Protein 3F6A (pdb70)

B-factor: mean 26.09, std 9.8, range [3.33, 62.26]

Solvent-accessible surface area: 14666 Å² total

Nearest PDB structures (foldseek):
  3f6a-assembly1_A  TM=1.007E+00  e=1.861E-31  Clostridium perfringens ATCC 13124
  3f6a-assembly1_B  TM=9.499E-01  e=1.575E-26  Clostridium perfringens ATCC 13124
  5iw5-assembly2_A-3  TM=7.474E-01  e=5.200E-07  Escherichia coli B354
  3i7u-assembly1_B  TM=7.115E-01  e=4.309E-07  Aquifex aeolicus VF5
  3o8s-assembly1_A-2  TM=6.948E-01  e=6.382E-06  Streptococcus suis 89/1591

InterPro domains:
  IPR000086 NUDIX hydrolase domain [PF00293] (3-134)
  IPR000086 NUDIX hydrolase domain [PS51462] (2-147)
  IPR015797 NUDIX hydrolase-like domain superfamily [SSF55811] (1-133)
  IPR020084 NUDIX hydrolase, conserved site [PS00893] (33-54)

Radius of gyration: 20.34 Å; Cα contacts (8 Å, |Δi|>4): 625; chains: 2; bounding box: 34×40×59 Å

Sequence (291 aa):
LNRHFTVSVFIVCKDKVLLHLHKKAKKLPLGGHIEVNELPEEACIREAKEEAGLNVTLYNPIDINLKKSCDLSGEKLLINPIHTILGDVSPNHSHIDFVYYATTTSFETSPEIGESKILKWYSKEDLKNAHNIQENILVATEALDLLELNRHFTVSVFIVCKDKVLLHLHKKAKKLPLGGHIEVNELPEEACIREAKEEAGLNVTLYNPIDINLKKSCDLSGEKLLINPIHTILGDSHIDFVYYATTTSFETSPEIGESKILKWYSKEDLKNAHNIQENILVATEALDLLE

CATH classification: 3.90.79.10

Secondary structure (DSSP, 8-state):
--S-EEEEEEEEETTEEEEE--SSS----EEEEPPTT--HHHHHHHHHHHHH----EE-----HHHHHHHHHTT-EEEPPPSEEEEE-SSSSS-EEEEEEEEE-S-S-----TTS---EEEE-SSSSTT-SSS-HHHH--HHHHHH--/-----EEEEEEEETTEEEEE--STT----EEEEPPTT--HHHHHHHHHHHHH----EE-----HHHHHHHHTTT-EE-PPPSEEEEE--EEEEEEEEE-S-----PPTTS---EEEE-HHHHHH-SS--HHHH--HHHHHHH-

Organism: Clostridium perfringens (strain ATCC 13124 / DSM 756 / JCM 1290 / NCIMB 6125 / NCTC 8237 / Type A) (NCBI:txid195103)

Structure (mmCIF, N/CA/C/O backbone):
data_3F6A
#
_entry.id   3F6A
#
_cell.length_a   41.076
_cell.length_b   62.614
_cell.length_c   120.273
_cell.angle_alpha   90.00
_cell.angle_beta   90.00
_cell.angle_gamma   90.00
#
_symmetry.space_group_name_H-M   'P 21 21 21'
#
loop_
_entity.id
_entity.type
_entity.pdbx_description
1 polymer 'Hydrolase, NUDIX family'
2 water water
#
loop_
_atom_site.group_PDB
_atom_site.id
_atom_site.type_symbol
_atom_site.label_atom_id
_atom_site.label_alt_id
_atom_site.label_comp_id
_atom_site.label_asym_id
_atom_site.label_entity_id
_atom_site.label_seq_id
_atom_site.pdbx_PDB_ins_code
_atom_site.Cartn_x
_atom_site.Cartn_y
_atom_site.Cartn_z
_atom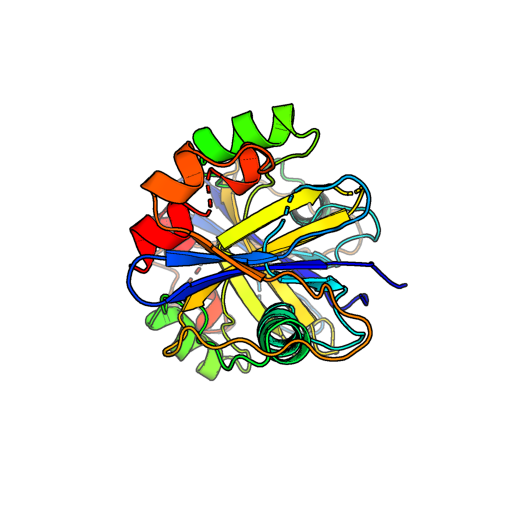_site.occupancy
_atom_site.B_iso_or_equiv
_atom_site.auth_seq_id
_atom_site.auth_comp_id
_atom_site.auth_asym_id
_atom_site.auth_atom_id
_atom_site.pdbx_PDB_model_num
ATOM 1 N N . LEU A 1 3 ? 34.334 51.284 15.329 1.00 46.00 1 LEU A N 1
ATOM 2 C CA . LEU A 1 3 ? 33.162 52.189 15.512 1.00 47.92 1 LEU A CA 1
ATOM 3 C C . LEU A 1 3 ? 32.741 52.829 14.187 1.00 47.66 1 LEU A C 1
ATOM 4 O O . LEU A 1 3 ? 31.837 53.660 14.155 1.00 46.62 1 LEU A O 1
ATOM 9 N N . ASN A 1 4 ? 33.394 52.434 13.094 1.00 48.35 2 ASN A N 1
ATOM 10 C CA . ASN A 1 4 ? 33.084 52.979 11.769 1.00 47.95 2 ASN A CA 1
ATOM 11 C C . ASN A 1 4 ? 32.919 51.901 10.693 1.00 46.17 2 ASN A C 1
ATOM 12 O O . ASN A 1 4 ? 33.370 50.772 10.858 1.00 44.89 2 ASN A O 1
ATOM 17 N N . ARG A 1 5 ? 32.283 52.274 9.585 1.00 46.29 3 ARG A N 1
ATOM 18 C CA . ARG A 1 5 ? 32.043 51.363 8.461 1.00 44.59 3 ARG A CA 1
ATOM 19 C C . ARG A 1 5 ? 33.303 50.878 7.723 1.00 43.21 3 ARG A C 1
ATOM 20 O O . ARG A 1 5 ? 33.392 50.951 6.491 1.00 43.77 3 ARG A O 1
ATOM 28 N N . HIS A 1 6 ? 34.257 50.359 8.490 1.00 37.46 4 HIS A N 1
ATOM 29 C CA . HIS A 1 6 ? 35.520 49.848 7.961 1.00 33.13 4 HIS A CA 1
ATOM 30 C C . HIS A 1 6 ? 35.608 48.340 8.164 1.00 29.75 4 HIS A C 1
ATOM 31 O O . HIS A 1 6 ? 36.694 47.795 8.345 1.00 27.18 4 HIS A O 1
ATOM 38 N N . PHE A 1 7 ? 34.463 47.674 8.132 1.00 26.90 5 PHE A N 1
ATOM 39 C CA . PHE A 1 7 ? 34.415 46.234 8.352 1.00 24.84 5 PHE A CA 1
ATOM 40 C C . PHE A 1 7 ? 33.715 45.502 7.221 1.00 24.10 5 PHE A C 1
ATOM 41 O O . PHE A 1 7 ? 32.605 45.864 6.822 1.00 23.88 5 PHE A O 1
ATOM 49 N N . THR A 1 8 ? 34.375 44.466 6.713 1.00 21.54 6 THR A N 1
ATOM 50 C CA . THR A 1 8 ? 33.843 43.661 5.627 1.00 18.96 6 THR A CA 1
ATOM 51 C C . THR A 1 8 ? 34.029 42.182 5.961 1.00 19.12 6 THR A C 1
ATOM 52 O O . THR A 1 8 ? 34.702 41.837 6.934 1.00 18.21 6 THR A O 1
ATOM 56 N N . VAL A 1 9 ? 33.435 41.312 5.149 1.00 17.83 7 VAL A N 1
ATOM 57 C CA . VAL A 1 9 ? 33.581 39.876 5.343 1.00 18.87 7 VAL A CA 1
ATOM 58 C C . VAL A 1 9 ? 33.961 39.222 4.021 1.00 19.37 7 VAL A C 1
ATOM 59 O O . VAL A 1 9 ? 33.747 39.790 2.949 1.00 19.27 7 VAL A O 1
ATOM 63 N N . SER A 1 10 ? 34.545 38.034 4.112 1.00 19.82 8 SER A N 1
ATOM 64 C CA . SER A 1 10 ? 34.943 37.255 2.946 1.00 19.98 8 SER A CA 1
ATOM 65 C C . SER A 1 10 ? 34.546 35.825 3.265 1.00 19.88 8 SER A C 1
ATOM 66 O O . SER A 1 10 ? 34.621 35.405 4.417 1.00 19.99 8 SER A O 1
ATOM 69 N N . VAL A 1 11 ? 34.120 35.083 2.251 1.00 19.18 9 VAL A N 1
ATOM 70 C CA . VAL A 1 11 ? 33.713 33.703 2.453 1.00 18.76 9 VAL A CA 1
ATOM 71 C C . VAL A 1 11 ? 34.249 32.801 1.358 1.00 17.59 9 VAL A C 1
ATOM 72 O O . VAL A 1 11 ? 34.009 33.039 0.178 1.00 16.89 9 VAL A O 1
ATOM 76 N N . PHE A 1 12 ? 34.972 31.768 1.763 1.00 17.42 10 PHE A N 1
ATOM 77 C CA . PHE A 1 12 ? 35.509 30.791 0.844 1.00 18.55 10 PHE A CA 1
ATOM 78 C C . PHE A 1 12 ? 34.557 29.616 0.953 1.00 20.21 10 PHE A C 1
ATOM 79 O O . PHE A 1 12 ? 34.478 28.960 1.989 1.00 20.24 10 PHE A O 1
ATOM 87 N N . ILE A 1 13 ? 33.823 29.365 -0.125 1.00 21.21 11 ILE A N 1
ATOM 88 C CA . ILE A 1 13 ? 32.830 28.299 -0.150 1.00 20.94 11 ILE A CA 1
ATOM 89 C C . ILE A 1 13 ? 33.333 27.055 -0.865 1.00 21.02 11 ILE A C 1
ATOM 90 O O . ILE A 1 13 ? 33.799 27.126 -2.001 1.00 20.52 11 ILE A O 1
ATOM 95 N N . VAL A 1 14 ? 33.227 25.916 -0.190 1.00 19.96 12 VAL A N 1
ATOM 96 C CA . VAL A 1 14 ? 33.677 24.650 -0.744 1.00 21.38 12 VAL A CA 1
ATOM 97 C C . VAL A 1 14 ? 32.531 23.698 -1.075 1.00 22.00 12 VAL A C 1
ATOM 98 O O . VAL A 1 14 ? 31.636 23.484 -0.263 1.00 24.77 12 VAL A O 1
ATOM 102 N N . CYS A 1 15 ? 32.559 23.142 -2.280 1.00 24.00 13 CYS A N 1
ATOM 103 C CA . CYS A 1 15 ? 31.558 22.167 -2.703 1.00 27.38 13 CYS A CA 1
ATOM 104 C C . CYS A 1 15 ? 32.384 20.937 -3.056 1.00 28.48 13 CYS A C 1
ATOM 105 O O . CYS A 1 15 ? 33.231 20.988 -3.952 1.00 26.27 13 CYS A O 1
ATOM 108 N N . LYS A 1 16 ? 32.135 19.844 -2.341 1.00 31.20 14 LYS A N 1
ATOM 109 C CA . LYS A 1 16 ? 32.877 18.596 -2.505 1.00 33.26 14 LYS A CA 1
ATOM 110 C C . LYS A 1 16 ? 34.388 18.834 -2.513 1.00 32.71 14 LYS A C 1
ATOM 111 O O . LYS A 1 16 ? 34.982 19.010 -1.451 1.00 33.83 14 LYS A O 1
ATOM 117 N N . ASP A 1 17 ? 35.018 18.856 -3.683 1.00 31.76 15 ASP A N 1
ATOM 118 C CA . ASP A 1 17 ? 36.462 19.068 -3.722 1.00 32.06 15 ASP A CA 1
ATOM 119 C C . ASP A 1 17 ? 36.937 20.350 -4.410 1.00 30.77 15 ASP A C 1
ATOM 120 O O . ASP A 1 17 ? 38.086 20.432 -4.857 1.00 28.95 15 ASP A O 1
ATOM 125 N N . LYS A 1 18 ? 36.070 21.359 -4.480 1.00 27.16 16 LYS A N 1
ATOM 126 C CA . LYS A 1 18 ? 36.450 22.622 -5.109 1.00 26.60 16 LYS A CA 1
ATOM 127 C C . LYS A 1 18 ? 35.987 23.839 -4.301 1.00 23.89 16 LYS A C 1
ATOM 128 O O . LYS A 1 18 ? 35.069 23.744 -3.488 1.00 24.21 16 LYS A O 1
ATOM 134 N N . VAL A 1 19 ? 36.633 24.978 -4.530 1.00 22.02 17 VAL A N 1
ATOM 135 C CA . VAL A 1 19 ? 36.295 26.211 -3.825 1.00 20.72 17 VAL A CA 1
ATOM 136 C C . VAL A 1 19 ? 35.896 27.278 -4.840 1.00 19.06 17 VAL A C 1
ATOM 137 O O . VAL A 1 19 ? 36.451 27.338 -5.932 1.00 21.18 17 VAL A O 1
ATOM 141 N N . LEU A 1 20 ? 34.943 28.124 -4.460 1.00 18.89 18 LEU A N 1
ATOM 142 C CA . LEU A 1 20 ? 34.413 29.168 -5.336 1.00 19.48 18 LEU A CA 1
ATOM 143 C C . LEU A 1 20 ? 35.011 30.564 -5.211 1.00 18.83 18 LEU A C 1
ATOM 144 O O . LEU A 1 20 ? 35.228 31.064 -4.113 1.00 19.59 18 LEU A O 1
ATOM 149 N N . LEU A 1 21 ? 35.257 31.194 -6.358 1.00 19.61 19 LEU A N 1
ATOM 150 C CA . LEU A 1 21 ? 35.786 32.559 -6.410 1.00 19.14 19 LEU A CA 1
ATOM 151 C C . LEU A 1 21 ? 35.043 33.273 -7.534 1.00 18.43 19 LEU A C 1
ATOM 152 O O . LEU A 1 21 ? 34.479 32.624 -8.408 1.00 19.51 19 LEU A O 1
ATOM 157 N N . HIS A 1 22 ? 35.029 34.600 -7.517 1.00 20.58 20 HIS A N 1
ATOM 158 C CA . HIS A 1 22 ? 34.381 35.329 -8.597 1.00 21.05 20 HIS A CA 1
ATOM 159 C C . HIS A 1 22 ? 35.227 36.530 -8.995 1.00 22.80 20 HIS A C 1
ATOM 160 O O . HIS A 1 22 ? 35.978 37.061 -8.180 1.00 23.23 20 HIS A O 1
ATOM 167 N N . LEU A 1 23 ? 35.135 36.930 -10.262 1.00 25.36 21 LEU A N 1
ATOM 168 C CA . LEU A 1 23 ? 35.906 38.063 -10.772 1.00 28.86 21 LEU A CA 1
ATOM 169 C C . LEU A 1 23 ? 35.296 39.367 -10.261 1.00 30.32 21 LEU A C 1
ATOM 170 O O . LEU A 1 23 ? 34.189 39.741 -10.640 1.00 29.74 21 LEU A O 1
ATOM 175 N N . HIS A 1 24 ? 36.032 40.071 -9.412 1.00 33.14 22 HIS A N 1
ATOM 176 C CA . HIS A 1 24 ? 35.528 41.309 -8.840 1.00 37.71 22 HIS A CA 1
ATOM 177 C C . HIS A 1 24 ? 34.985 42.326 -9.843 1.00 40.26 22 HIS A C 1
ATOM 178 O O . HIS A 1 24 ? 34.009 43.014 -9.555 1.00 40.42 22 HIS A O 1
ATOM 185 N N . LYS A 1 25 ? 35.609 42.413 -11.013 1.00 43.15 23 LYS A N 1
ATOM 186 C CA . LYS A 1 25 ? 35.205 43.368 -12.051 1.00 47.28 23 LYS A CA 1
ATOM 187 C C . LYS A 1 25 ? 35.630 44.773 -11.617 1.00 48.32 23 LYS A C 1
ATOM 188 O O . LYS A 1 25 ? 35.557 45.114 -10.437 1.00 48.33 23 LYS A O 1
ATOM 194 N N . LYS A 1 26 ? 36.066 45.586 -12.576 1.00 50.59 24 LYS A N 1
ATOM 195 C CA . LYS A 1 26 ? 36.564 46.929 -12.280 1.00 52.61 24 LYS A CA 1
ATOM 196 C C . LYS A 1 26 ? 37.851 46.703 -11.496 1.00 53.46 24 LYS A C 1
ATOM 197 O O . LYS A 1 26 ? 38.433 47.626 -10.926 1.00 54.52 24 LYS A O 1
ATOM 203 N N . ALA A 1 27 ? 38.272 45.442 -11.488 1.00 53.82 25 ALA A N 1
ATOM 204 C CA . ALA A 1 27 ? 39.477 44.984 -10.810 1.00 53.36 25 ALA A CA 1
ATOM 205 C C . ALA A 1 27 ? 39.649 43.528 -11.230 1.00 52.43 25 ALA A C 1
ATOM 206 O O . ALA A 1 27 ? 39.358 42.610 -10.467 1.00 54.41 25 ALA A O 1
ATOM 208 N N . LYS A 1 28 ? 40.107 43.332 -12.460 1.00 51.24 26 LYS A N 1
ATOM 209 C CA . LYS A 1 28 ? 40.309 42.002 -13.023 1.00 49.06 26 LYS A CA 1
ATOM 210 C C . LYS A 1 28 ? 41.126 41.096 -12.098 1.00 45.71 26 LYS A C 1
ATOM 211 O O . LYS A 1 28 ? 42.342 40.984 -12.246 1.00 45.41 26 LYS A O 1
ATOM 217 N N . LYS A 1 29 ? 40.452 40.452 -11.149 1.00 40.87 27 LYS A N 1
ATOM 218 C CA . LYS A 1 29 ? 41.111 39.549 -10.209 1.00 35.93 27 LYS A CA 1
ATOM 219 C C . LYS A 1 29 ? 40.078 38.640 -9.546 1.00 32.51 27 LYS A C 1
ATOM 220 O O . LYS A 1 29 ? 38.973 39.079 -9.222 1.00 30.17 27 LYS A O 1
ATOM 234 N N . LEU A 1 31 ? 38.363 36.690 -6.576 1.00 19.43 29 LEU A N 1
ATOM 235 C CA . LEU A 1 31 ? 38.250 36.873 -5.130 1.00 18.27 29 LEU A CA 1
ATOM 236 C C . LEU A 1 31 ? 37.106 36.050 -4.550 1.00 18.88 29 LEU A C 1
ATOM 237 O O . LEU A 1 31 ? 36.199 35.617 -5.274 1.00 16.41 29 LEU A O 1
ATOM 242 N N . PRO A 1 32 ? 37.143 35.803 -3.234 1.00 17.31 30 PRO A N 1
ATOM 243 C CA . PRO A 1 32 ? 36.060 35.030 -2.630 1.00 16.69 30 PRO A CA 1
ATOM 244 C C . PRO A 1 32 ? 34.867 35.961 -2.555 1.00 16.91 30 PRO A C 1
ATOM 245 O O . PRO A 1 32 ? 35.011 37.166 -2.767 1.00 16.12 30 PRO A O 1
ATOM 249 N N . LEU A 1 33 ? 33.691 35.414 -2.277 1.00 16.53 31 LEU A N 1
ATOM 250 C CA . LEU A 1 33 ? 32.506 36.244 -2.153 1.00 14.74 31 LEU A CA 1
ATOM 251 C C . LEU A 1 33 ? 32.680 37.080 -0.886 1.00 17.95 31 LEU A C 1
ATOM 252 O O . LEU A 1 33 ? 33.474 36.731 -0.011 1.00 15.08 31 LEU A O 1
ATOM 257 N N . GLY A 1 34 ? 31.937 38.177 -0.785 1.00 18.70 32 GLY A N 1
ATOM 258 C CA . GLY A 1 34 ? 32.048 39.023 0.389 1.00 20.97 32 GLY A CA 1
ATOM 259 C C . GLY A 1 34 ? 31.549 40.435 0.155 1.00 20.62 32 GLY A C 1
ATOM 260 O O . GLY A 1 34 ? 31.005 40.742 -0.907 1.00 22.03 32 GLY A O 1
ATOM 261 N N . GLY A 1 35 ? 31.738 41.301 1.145 1.00 19.64 33 GLY A N 1
ATOM 262 C CA . GLY A 1 35 ? 31.284 42.675 1.020 1.00 19.30 33 GLY A CA 1
ATOM 263 C C . GLY A 1 35 ? 31.112 43.308 2.385 1.00 18.68 33 GLY A C 1
ATOM 264 O O . GLY A 1 35 ? 31.458 42.705 3.400 1.00 17.85 33 GLY A O 1
ATOM 265 N N . HIS A 1 36 ? 30.565 44.517 2.409 1.00 19.27 34 HIS A N 1
ATOM 266 C CA . HIS A 1 36 ? 30.352 45.236 3.656 1.00 22.71 34 HIS A CA 1
ATOM 267 C C . HIS A 1 36 ? 29.339 44.556 4.563 1.00 23.74 34 HIS A C 1
ATOM 268 O O . HIS A 1 36 ? 28.503 43.763 4.116 1.00 23.48 34 HIS A O 1
ATOM 275 N N . ILE A 1 37 ? 29.443 44.866 5.850 1.00 24.21 35 ILE A N 1
ATOM 276 C CA . ILE A 1 37 ? 28.542 44.332 6.858 1.00 24.16 35 ILE A CA 1
ATOM 277 C C . ILE A 1 37 ? 27.522 45.437 7.110 1.00 25.89 35 ILE A C 1
ATOM 278 O O . ILE A 1 37 ? 27.894 46.600 7.276 1.00 25.23 35 ILE A O 1
ATOM 283 N N . GLU A 1 38 ? 26.239 45.103 7.131 1.00 26.82 36 GLU A N 1
ATOM 284 C CA . GLU A 1 38 ? 25.255 46.146 7.381 1.00 29.44 36 GLU A CA 1
ATOM 285 C C . GLU A 1 38 ? 25.333 46.539 8.848 1.00 30.31 36 GLU A C 1
ATOM 286 O O . GLU A 1 38 ? 25.676 45.718 9.703 1.00 28.23 36 GLU A O 1
ATOM 292 N N . VAL A 1 39 ? 25.041 47.800 9.142 1.00 31.45 37 VAL A N 1
ATOM 293 C CA . VAL A 1 39 ? 25.071 48.249 10.520 1.00 34.30 37 VAL A CA 1
ATOM 294 C C . VAL A 1 39 ? 23.979 47.416 11.184 1.00 35.72 37 VAL A C 1
ATOM 295 O O . VAL A 1 39 ? 22.958 47.121 10.569 1.00 38.03 37 VAL A O 1
ATOM 299 N N . ASN A 1 40 ? 24.207 47.001 12.419 1.00 35.99 38 ASN A N 1
ATOM 300 C CA . ASN A 1 40 ? 23.226 46.184 13.125 1.00 36.33 38 ASN A CA 1
ATOM 301 C C . ASN A 1 40 ? 23.094 44.796 12.485 1.00 34.29 38 ASN A C 1
ATOM 302 O O . ASN A 1 40 ? 22.068 44.130 12.631 1.00 36.03 38 ASN A O 1
ATOM 307 N N . GLU A 1 41 ? 24.130 44.373 11.766 1.00 29.89 39 GLU A N 1
ATOM 308 C CA . GLU A 1 41 ? 24.153 43.050 11.144 1.00 25.12 39 GLU A CA 1
ATOM 309 C C . GLU A 1 41 ? 25.402 42.318 11.640 1.00 22.04 39 GLU A C 1
ATOM 310 O O . GLU A 1 41 ? 26.477 42.904 11.711 1.00 21.37 39 GLU A O 1
ATOM 316 N N . LEU A 1 42 ? 25.259 41.044 11.986 1.00 19.66 40 LEU A N 1
ATOM 317 C CA . LEU A 1 42 ? 26.396 40.258 12.466 1.00 20.39 40 LEU A CA 1
ATOM 318 C C . LEU A 1 42 ? 27.283 39.884 11.289 1.00 20.66 40 LEU A C 1
ATOM 319 O O . LEU A 1 42 ? 26.785 39.609 10.195 1.00 19.36 40 LEU A O 1
ATOM 324 N N . PRO A 1 43 ? 28.610 39.860 11.498 1.00 21.12 41 PRO A N 1
ATOM 325 C CA . PRO A 1 43 ? 29.525 39.502 10.408 1.00 20.38 41 PRO A CA 1
ATOM 326 C C . PRO A 1 43 ? 29.122 38.181 9.745 1.00 20.12 41 PRO A C 1
ATOM 327 O O . PRO A 1 43 ? 29.273 38.018 8.538 1.00 20.20 41 PRO A O 1
ATOM 331 N N . GLU A 1 44 ? 28.605 37.245 10.538 1.00 20.03 42 GLU A N 1
ATOM 332 C CA . GLU A 1 44 ? 28.197 35.945 10.010 1.00 20.25 42 GLU A CA 1
ATOM 333 C C . GLU A 1 44 ? 26.951 36.033 9.135 1.00 19.63 42 GLU A C 1
ATOM 334 O O . GLU A 1 44 ? 26.829 35.305 8.150 1.00 17.62 42 GLU A O 1
ATOM 340 N N . GLU A 1 45 ? 26.025 36.916 9.496 1.00 20.12 43 GLU A N 1
ATOM 341 C CA . GLU A 1 45 ? 24.807 37.076 8.709 1.00 20.19 43 GLU A CA 1
ATOM 342 C C . GLU A 1 45 ? 25.196 37.713 7.385 1.00 19.52 43 GLU A C 1
ATOM 343 O O . GLU A 1 45 ? 24.596 37.427 6.353 1.00 16.97 43 GLU A O 1
ATOM 349 N N . ALA A 1 46 ? 26.226 38.561 7.423 1.00 19.86 44 ALA A N 1
ATOM 350 C CA . ALA A 1 46 ? 26.721 39.226 6.222 1.00 21.18 44 ALA A CA 1
ATOM 351 C C . ALA A 1 46 ? 27.289 38.192 5.254 1.00 21.96 44 ALA A C 1
ATOM 352 O O . ALA A 1 46 ? 27.144 38.329 4.035 1.00 22.83 44 ALA A O 1
ATOM 354 N N . CYS A 1 47 ? 27.936 37.157 5.790 1.00 22.86 45 CYS A N 1
ATOM 355 C CA . CYS A 1 47 ? 28.501 36.107 4.943 1.00 22.12 45 CYS A CA 1
ATOM 356 C C . CYS A 1 47 ? 27.361 35.367 4.261 1.00 21.90 45 CYS A C 1
ATOM 357 O O . CYS A 1 47 ? 27.397 35.117 3.051 1.00 20.67 45 CYS A O 1
ATOM 360 N N . ILE A 1 48 ? 26.352 35.015 5.054 1.00 20.74 46 ILE A N 1
ATOM 361 C CA . ILE A 1 48 ? 25.188 34.308 4.545 1.00 20.31 46 ILE A CA 1
ATOM 362 C C . ILE A 1 48 ? 24.494 35.096 3.438 1.00 19.62 46 ILE A C 1
ATOM 363 O O . ILE A 1 48 ? 24.198 34.540 2.385 1.00 20.87 46 ILE A O 1
ATOM 368 N N . ARG A 1 49 ? 24.233 36.383 3.655 1.00 20.03 47 ARG A N 1
ATOM 369 C CA . ARG A 1 49 ? 23.560 37.163 2.618 1.00 20.84 47 ARG A CA 1
ATOM 370 C C . ARG A 1 49 ? 24.420 37.369 1.376 1.00 20.07 47 ARG A C 1
ATOM 371 O O . ARG A 1 49 ? 23.926 37.255 0.251 1.00 18.32 47 ARG A O 1
ATOM 379 N N . GLU A 1 50 ? 25.705 37.653 1.566 1.00 19.46 48 GLU A N 1
ATOM 380 C CA . GLU A 1 50 ? 26.582 37.861 0.422 1.00 21.46 48 GLU A CA 1
ATOM 381 C C . GLU A 1 50 ? 26.671 36.598 -0.425 1.00 21.61 48 GLU A C 1
ATOM 382 O O . GLU A 1 50 ? 26.741 36.672 -1.652 1.00 21.12 48 GLU A O 1
ATOM 388 N N . ALA A 1 51 ? 26.649 35.439 0.227 1.00 20.94 49 ALA A N 1
ATOM 389 C CA . ALA A 1 51 ? 26.719 34.174 -0.494 1.00 20.64 49 ALA A CA 1
ATOM 390 C C . ALA A 1 51 ? 25.471 34.028 -1.366 1.00 20.38 49 ALA A C 1
ATOM 391 O O . ALA A 1 51 ? 25.540 33.529 -2.492 1.00 19.81 49 ALA A O 1
ATOM 393 N N . LYS A 1 52 ? 24.335 34.472 -0.834 1.00 20.43 50 LYS A N 1
ATOM 394 C CA . LYS A 1 52 ? 23.060 34.400 -1.549 1.00 20.04 50 LYS A CA 1
ATOM 395 C C . LYS A 1 52 ? 22.996 35.445 -2.663 1.00 19.43 50 LYS A C 1
ATOM 396 O O . LYS A 1 52 ? 22.553 35.159 -3.773 1.00 20.97 50 LYS A O 1
ATOM 402 N N . GLU A 1 53 ? 23.443 36.658 -2.367 1.00 19.02 51 GLU A N 1
ATOM 403 C CA . GLU A 1 53 ? 23.408 37.730 -3.352 1.00 19.82 51 GLU A CA 1
ATOM 404 C C . GLU A 1 53 ? 24.426 37.574 -4.484 1.00 19.94 51 GLU A C 1
ATOM 405 O O . GLU A 1 53 ? 24.108 37.827 -5.650 1.00 20.87 51 GLU A O 1
ATOM 411 N N . GLU A 1 54 ? 25.635 37.128 -4.158 1.00 17.98 52 GLU A N 1
ATOM 412 C CA . GLU A 1 54 ? 26.669 37.000 -5.176 1.00 19.54 52 GLU A CA 1
ATOM 413 C C . GLU A 1 54 ? 26.713 35.673 -5.928 1.00 19.29 52 GLU A C 1
ATOM 414 O O . GLU A 1 54 ? 27.310 35.596 -7.004 1.00 18.61 52 GLU A O 1
ATOM 420 N N . ALA A 1 55 ? 26.076 34.638 -5.386 1.00 18.93 53 ALA A N 1
ATOM 421 C CA . ALA A 1 55 ? 26.087 33.343 -6.054 1.00 19.43 53 ALA A CA 1
ATOM 422 C C . ALA A 1 55 ? 24.780 32.567 -5.928 1.00 18.89 53 ALA A C 1
ATOM 423 O O . ALA A 1 55 ? 24.685 31.447 -6.418 1.00 18.91 53 ALA A O 1
ATOM 425 N N . GLY A 1 56 ? 23.779 33.159 -5.279 1.00 20.52 54 GLY A N 1
ATOM 426 C CA . GLY A 1 56 ? 22.501 32.481 -5.110 1.00 19.32 54 GLY A CA 1
ATOM 427 C C . GLY A 1 56 ? 22.667 31.168 -4.369 1.00 21.56 54 GLY A C 1
ATOM 428 O O . GLY A 1 56 ? 21.964 30.184 -4.640 1.00 21.56 54 GLY A O 1
ATOM 429 N N . LEU A 1 57 ? 23.595 31.152 -3.416 1.00 20.68 55 LEU A N 1
ATOM 430 C CA . LEU A 1 57 ? 23.873 29.942 -2.649 1.00 20.18 55 LEU A CA 1
ATOM 431 C C . LEU A 1 57 ? 23.469 29.975 -1.186 1.00 21.27 55 LEU A C 1
ATOM 432 O O . LEU A 1 57 ? 23.508 31.019 -0.532 1.00 19.22 55 LEU A O 1
ATOM 437 N N . ASN A 1 58 ? 23.076 28.805 -0.693 1.00 22.05 56 ASN A N 1
ATOM 438 C CA . ASN A 1 58 ? 22.747 28.608 0.710 1.00 23.07 56 ASN A CA 1
ATOM 439 C C . ASN A 1 58 ? 24.046 27.971 1.196 1.00 23.59 56 ASN A C 1
ATOM 440 O O . ASN A 1 58 ? 24.539 27.037 0.566 1.00 23.38 56 ASN A O 1
ATOM 445 N N . VAL A 1 59 ? 24.610 28.466 2.291 1.00 23.69 57 VAL A N 1
ATOM 446 C CA . VAL A 1 59 ? 25.863 27.908 2.782 1.00 24.43 57 VAL A CA 1
ATOM 447 C C . VAL A 1 59 ? 25.831 27.463 4.238 1.00 23.64 57 VAL A C 1
ATOM 448 O O . VAL A 1 59 ? 24.875 27.722 4.971 1.00 23.57 57 VAL A O 1
ATOM 452 N N . THR A 1 60 ? 26.889 26.768 4.639 1.00 23.34 58 THR A N 1
ATOM 453 C CA . THR A 1 60 ? 27.041 26.305 6.011 1.00 22.99 58 THR A CA 1
ATOM 454 C C . THR A 1 60 ? 28.425 26.742 6.472 1.00 23.17 58 THR A C 1
ATOM 455 O O . THR A 1 60 ? 29.438 26.170 6.070 1.00 21.85 58 THR A O 1
ATOM 459 N N . LEU A 1 61 ? 28.461 27.775 7.303 1.00 23.14 59 LEU A N 1
ATOM 460 C CA . LEU A 1 61 ? 29.725 28.295 7.800 1.00 23.62 59 LEU A CA 1
ATOM 461 C C . LEU A 1 61 ? 30.407 27.316 8.747 1.00 22.94 59 LEU A C 1
ATOM 462 O O . LEU A 1 61 ? 29.759 26.680 9.576 1.00 22.39 59 LEU A O 1
ATOM 467 N N . TYR A 1 62 ? 31.722 27.190 8.613 1.00 22.66 60 TYR A N 1
ATOM 468 C CA . TYR A 1 62 ? 32.479 26.320 9.497 1.00 21.11 60 TYR A CA 1
ATOM 469 C C . TYR A 1 62 ? 32.408 27.009 10.856 1.00 21.92 60 TYR A C 1
ATOM 470 O O . TYR A 1 62 ? 32.787 28.178 10.986 1.00 21.65 60 TYR A O 1
ATOM 479 N N . ASN A 1 63 ? 31.907 26.297 11.862 1.00 20.48 61 ASN A N 1
ATOM 480 C CA . ASN A 1 63 ? 31.765 26.876 13.186 1.00 21.37 61 ASN A CA 1
ATOM 481 C C . ASN A 1 63 ? 32.009 25.912 14.342 1.00 24.22 61 ASN A C 1
ATOM 482 O O . ASN A 1 63 ? 31.069 25.330 14.899 1.00 22.22 61 ASN A O 1
ATOM 487 N N . PRO A 1 64 ? 33.283 25.730 14.720 1.00 23.97 62 PRO A N 1
ATOM 488 C CA . PRO A 1 64 ? 33.618 24.830 15.826 1.00 24.76 62 PRO A CA 1
ATOM 489 C C . PRO A 1 64 ? 33.127 25.485 17.108 1.00 24.29 62 PRO A C 1
ATOM 490 O O . PRO A 1 64 ? 33.647 26.521 17.527 1.00 23.55 62 PRO A O 1
ATOM 494 N N . ILE A 1 65 ? 32.115 24.884 17.723 1.00 24.38 63 ILE A N 1
ATOM 495 C CA . ILE A 1 65 ? 31.533 25.432 18.940 1.00 23.78 63 ILE A CA 1
ATOM 496 C C . ILE A 1 65 ? 32.360 25.141 20.186 1.00 23.32 63 ILE A C 1
ATOM 497 O O . ILE A 1 65 ? 32.849 24.031 20.375 1.00 24.34 63 ILE A O 1
ATOM 502 N N . ASP A 1 66 ? 32.516 26.168 21.016 1.00 21.20 64 ASP A N 1
ATOM 503 C CA . ASP A 1 66 ? 33.227 26.084 22.288 1.00 19.99 64 ASP A CA 1
ATOM 504 C C . ASP A 1 66 ? 32.027 25.978 23.230 1.00 18.69 64 ASP A C 1
ATOM 505 O O . ASP A 1 66 ? 31.585 26.981 23.788 1.00 17.66 64 ASP A O 1
ATOM 510 N N . ILE A 1 67 ? 31.488 24.768 23.372 1.00 18.88 65 ILE A N 1
ATOM 511 C CA . ILE A 1 67 ? 30.291 24.528 24.185 1.00 18.59 65 ILE A CA 1
ATOM 512 C C . ILE A 1 67 ? 30.289 25.188 25.561 1.00 19.32 65 ILE A C 1
ATOM 513 O O . ILE A 1 67 ? 29.286 25.778 25.970 1.00 19.71 65 ILE A O 1
ATOM 518 N N . ASN A 1 68 ? 31.406 25.097 26.275 1.00 18.59 66 ASN A N 1
ATOM 519 C CA . ASN A 1 68 ? 31.511 25.695 27.602 1.00 20.47 66 ASN A CA 1
ATOM 520 C C . ASN A 1 68 ? 31.192 27.184 27.575 1.00 19.69 66 ASN A C 1
ATOM 521 O O . ASN A 1 68 ? 30.458 27.693 28.430 1.00 18.67 66 ASN A O 1
ATOM 526 N N . LEU A 1 69 ? 31.742 27.881 26.590 1.00 19.17 67 LEU A N 1
ATOM 527 C CA . LEU A 1 69 ? 31.510 29.313 26.480 1.00 18.83 67 LEU A CA 1
ATOM 528 C C . LEU A 1 69 ? 30.128 29.615 25.895 1.00 18.64 67 LEU A C 1
ATOM 529 O O . LEU A 1 69 ? 29.497 30.605 26.263 1.00 18.73 67 LEU A O 1
ATOM 534 N N . LYS A 1 70 ? 29.653 28.767 24.988 1.00 20.63 68 LYS A N 1
ATOM 535 C CA . LYS A 1 70 ? 28.338 28.992 24.389 1.00 21.78 68 LYS A CA 1
ATOM 536 C C . LYS A 1 70 ? 27.246 28.943 25.454 1.00 21.81 68 LYS A C 1
ATOM 537 O O . LYS A 1 70 ? 26.423 29.848 25.546 1.00 22.30 68 LYS A O 1
ATOM 543 N N . LYS A 1 71 ? 27.252 27.891 26.268 1.00 24.48 69 LYS A N 1
ATOM 544 C CA . LYS A 1 71 ? 26.252 27.726 27.320 1.00 24.55 69 LYS A CA 1
ATOM 545 C C . LYS A 1 71 ? 26.354 28.794 28.411 1.00 24.57 69 LYS A C 1
ATOM 546 O O . LYS A 1 71 ? 25.340 29.346 28.840 1.00 23.07 69 LYS A O 1
ATOM 552 N N . SER A 1 72 ? 27.571 29.092 28.856 1.00 22.42 70 SER A N 1
ATOM 553 C CA . SER A 1 72 ? 27.743 30.108 29.883 1.00 23.10 70 SER A CA 1
ATOM 554 C C . SER A 1 72 ? 27.300 31.471 29.350 1.00 23.29 70 SER A C 1
ATOM 555 O O . SER A 1 72 ? 26.749 32.283 30.093 1.00 25.43 70 SER A O 1
ATOM 558 N N . CYS A 1 73 ? 27.520 31.719 28.060 1.00 23.70 71 CYS A N 1
ATOM 559 C CA . CYS A 1 73 ? 27.112 32.988 27.468 1.00 24.80 71 CYS A CA 1
ATOM 560 C C . CYS A 1 73 ? 25.592 33.123 27.494 1.00 27.25 71 CYS A C 1
ATOM 561 O O . CYS A 1 73 ? 25.063 34.148 27.916 1.00 26.26 71 CYS A O 1
ATOM 564 N N . ASP A 1 74 ? 24.893 32.085 27.048 1.00 30.60 72 ASP A N 1
ATOM 565 C CA . ASP A 1 74 ? 23.433 32.109 27.029 1.00 35.88 72 ASP A CA 1
ATOM 566 C C . ASP A 1 74 ? 22.866 32.433 28.410 1.00 36.99 72 ASP A C 1
ATOM 567 O O . ASP A 1 74 ? 21.925 33.217 28.531 1.00 36.67 72 ASP A O 1
ATOM 572 N N . LEU A 1 75 ? 23.439 31.826 29.444 1.00 37.37 73 LEU A N 1
ATOM 573 C CA . LEU A 1 75 ? 22.997 32.073 30.812 1.00 39.90 73 LEU A CA 1
ATOM 574 C C . LEU A 1 75 ? 23.158 33.552 31.137 1.00 40.59 73 LEU A C 1
ATOM 575 O O . LEU A 1 75 ? 22.247 34.191 31.661 1.00 41.54 73 LEU A O 1
ATOM 580 N N . SER A 1 76 ? 24.335 34.080 30.817 1.00 40.71 74 SER A N 1
ATOM 581 C CA . SER A 1 76 ? 24.666 35.475 31.070 1.00 39.97 74 SER A CA 1
ATOM 582 C C . SER A 1 76 ? 23.879 36.427 30.173 1.00 39.56 74 SER A C 1
ATOM 583 O O . SER A 1 76 ? 24.105 37.634 30.191 1.00 39.66 74 SER A O 1
ATOM 586 N N . GLY A 1 77 ? 22.959 35.878 29.388 1.00 39.35 75 GLY A N 1
ATOM 587 C CA . GLY A 1 77 ? 22.155 36.699 28.497 1.00 38.45 75 GLY A CA 1
ATOM 588 C C . GLY A 1 77 ? 22.880 37.157 27.241 1.00 38.17 75 GLY A C 1
ATOM 589 O O . GLY A 1 77 ? 22.418 38.073 26.552 1.00 38.16 75 GLY A O 1
ATOM 590 N N . GLU A 1 78 ? 24.013 36.527 26.936 1.00 35.88 76 GLU A N 1
ATOM 591 C CA . GLU A 1 78 ? 24.793 36.880 25.752 1.00 34.77 76 GLU A CA 1
ATOM 592 C C . GLU A 1 78 ? 24.807 35.720 24.757 1.00 33.65 76 GLU A C 1
ATOM 593 O O . GLU A 1 78 ? 24.291 34.643 25.045 1.00 32.47 76 GLU A O 1
ATOM 599 N N . LYS A 1 79 ? 25.397 35.936 23.586 1.00 31.38 77 LYS A N 1
ATOM 600 C CA . LYS A 1 79 ? 25.458 34.877 22.589 1.00 30.58 77 LYS A CA 1
ATOM 601 C C . LYS A 1 79 ? 26.818 34.773 21.919 1.00 27.18 77 LYS A C 1
ATOM 602 O O . LYS A 1 79 ? 27.343 35.751 21.387 1.00 27.00 77 LYS A O 1
ATOM 608 N N . LEU A 1 80 ? 27.383 33.573 21.964 1.00 23.63 78 LEU A N 1
ATOM 609 C CA . LEU A 1 80 ? 28.675 33.300 21.355 1.00 21.34 78 LEU A CA 1
ATOM 610 C C . LEU A 1 80 ? 28.448 33.163 19.854 1.00 21.40 78 LEU A C 1
ATOM 611 O O . LEU A 1 80 ? 27.707 32.284 19.401 1.00 18.52 78 LEU A O 1
ATOM 616 N N . LEU A 1 81 ? 29.085 34.038 19.087 1.00 20.73 79 LEU A N 1
ATOM 617 C CA . LEU A 1 81 ? 28.930 34.035 17.641 1.00 19.97 79 LEU A CA 1
ATOM 618 C C . LEU A 1 81 ? 30.010 33.213 16.956 1.00 20.42 79 LEU A C 1
ATOM 619 O O . LEU A 1 81 ? 30.983 32.806 17.586 1.00 18.19 79 LEU A O 1
ATOM 624 N N . ILE A 1 82 ? 29.829 32.962 15.663 1.00 19.06 80 ILE A N 1
ATOM 625 C CA . ILE A 1 82 ? 30.824 32.222 14.903 1.00 21.88 80 ILE A CA 1
ATOM 626 C C . ILE A 1 82 ? 32.001 33.171 14.699 1.00 20.36 80 ILE A C 1
ATOM 627 O O . ILE A 1 82 ? 31.835 34.304 14.248 1.00 19.54 80 ILE A O 1
ATOM 632 N N . ASN A 1 83 ? 33.188 32.699 15.053 1.00 20.90 81 ASN A N 1
ATOM 633 C CA . ASN A 1 83 ? 34.408 33.490 14.960 1.00 19.38 81 ASN A CA 1
ATOM 634 C C . ASN A 1 83 ? 35.040 33.353 13.569 1.00 19.22 81 ASN A C 1
ATOM 635 O O . ASN A 1 83 ? 34.966 32.296 12.951 1.00 18.97 81 ASN A O 1
ATOM 640 N N . PRO A 1 84 ? 35.660 34.429 13.052 1.00 19.51 82 PRO A N 1
ATOM 641 C CA . PRO A 1 84 ? 36.285 34.334 11.728 1.00 19.44 82 PRO A CA 1
ATOM 642 C C . PRO A 1 84 ? 37.499 33.416 11.798 1.00 18.19 82 PRO A C 1
ATOM 643 O O . PRO A 1 84 ? 38.041 33.197 12.878 1.00 18.41 82 PRO A O 1
ATOM 647 N N . ILE A 1 85 ? 37.910 32.879 10.653 1.00 17.16 83 ILE A N 1
ATOM 648 C CA . ILE A 1 85 ? 39.074 31.996 10.586 1.00 19.92 83 ILE A CA 1
ATOM 649 C C . ILE A 1 85 ? 40.323 32.873 10.606 1.00 18.31 83 ILE A C 1
ATOM 650 O O . ILE A 1 85 ? 41.326 32.548 11.239 1.00 19.04 83 ILE A O 1
ATOM 655 N N . HIS A 1 86 ? 40.245 33.988 9.892 1.00 18.02 84 HIS A N 1
ATOM 656 C CA . HIS A 1 86 ? 41.350 34.934 9.815 1.00 17.83 84 HIS A CA 1
ATOM 657 C C . HIS A 1 86 ? 40.807 36.351 9.766 1.00 17.13 84 HIS A C 1
ATOM 658 O O . HIS A 1 86 ? 39.641 36.572 9.421 1.00 14.72 84 HIS A O 1
ATOM 665 N N . THR A 1 87 ? 41.669 37.303 10.106 1.00 15.61 85 THR A N 1
ATOM 666 C CA . THR A 1 87 ? 41.324 38.714 10.079 1.00 16.47 85 THR A CA 1
ATOM 667 C C . THR A 1 87 ? 42.417 39.414 9.277 1.00 17.82 85 THR A C 1
ATOM 668 O O . THR A 1 87 ? 43.602 39.371 9.633 1.00 14.89 85 THR A O 1
ATOM 672 N N . ILE A 1 88 ? 42.012 40.064 8.191 1.00 18.91 86 ILE A N 1
ATOM 673 C CA . ILE A 1 88 ? 42.956 40.747 7.314 1.00 19.92 86 ILE A CA 1
ATOM 674 C C . ILE A 1 88 ? 42.648 42.227 7.079 1.00 18.79 86 ILE A C 1
ATOM 675 O O . ILE A 1 88 ? 41.484 42.635 7.008 1.00 16.67 86 ILE A O 1
ATOM 680 N N . LEU A 1 89 ? 43.703 43.030 6.963 1.00 16.73 87 LEU A N 1
ATOM 681 C CA . LEU A 1 89 ? 43.542 44.459 6.709 1.00 17.49 87 LEU A CA 1
ATOM 682 C C . LEU A 1 89 ? 43.702 44.711 5.209 1.00 19.77 87 LEU A C 1
ATOM 683 O O . LEU A 1 89 ? 44.769 44.449 4.631 1.00 18.71 87 LEU A O 1
ATOM 688 N N . GLY A 1 90 ? 42.628 45.205 4.593 1.00 18.91 88 GLY A N 1
ATOM 689 C CA . GLY A 1 90 ? 42.616 45.480 3.170 1.00 21.15 88 GLY A CA 1
ATOM 690 C C . GLY A 1 90 ? 42.728 46.964 2.877 1.00 23.30 88 GLY A C 1
ATOM 691 O O . GLY A 1 90 ? 42.341 47.811 3.689 1.00 18.43 88 GLY A O 1
ATOM 692 N N . ASP A 1 91 ? 43.236 47.277 1.690 1.00 24.91 89 ASP A N 1
ATOM 693 C CA . ASP A 1 91 ? 43.460 48.658 1.291 1.00 30.07 89 ASP A CA 1
ATOM 694 C C . ASP A 1 91 ? 42.719 49.000 0.008 1.00 30.44 89 ASP A C 1
ATOM 695 O O . ASP A 1 91 ? 42.538 50.168 -0.330 1.00 28.52 89 ASP A O 1
ATOM 700 N N . VAL A 1 92 ? 42.291 47.975 -0.711 1.00 30.97 90 VAL A N 1
ATOM 701 C CA . VAL A 1 92 ? 41.592 48.200 -1.960 1.00 32.21 90 VAL A CA 1
ATOM 702 C C . VAL A 1 92 ? 40.383 47.285 -2.121 1.00 31.93 90 VAL A C 1
ATOM 703 O O . VAL A 1 92 ? 40.345 46.184 -1.573 1.00 31.37 90 VAL A O 1
ATOM 707 N N . SER A 1 93 ? 39.389 47.766 -2.861 1.00 33.07 91 SER A N 1
ATOM 708 C CA . SER A 1 93 ? 38.175 47.011 -3.130 1.00 33.38 91 SER A CA 1
ATOM 709 C C . SER A 1 93 ? 37.482 46.476 -1.872 1.00 32.20 91 SER A C 1
ATOM 710 O O . SER A 1 93 ? 37.537 45.278 -1.587 1.00 32.16 91 SER A O 1
ATOM 713 N N . PRO A 1 94 ? 36.805 47.353 -1.110 1.00 30.39 92 PRO A N 1
ATOM 714 C CA . PRO A 1 94 ? 36.616 48.792 -1.320 1.00 29.92 92 PRO A CA 1
ATOM 715 C C . PRO A 1 94 ? 37.928 49.566 -1.222 1.00 29.46 92 PRO A C 1
ATOM 716 O O . PRO A 1 94 ? 38.871 49.122 -0.564 1.00 28.51 92 PRO A O 1
ATOM 720 N N . ASN A 1 95 ? 37.974 50.732 -1.860 1.00 29.34 93 ASN A N 1
ATOM 721 C CA . ASN A 1 95 ? 39.181 51.549 -1.872 1.00 28.54 93 ASN A CA 1
ATOM 722 C C . ASN A 1 95 ? 39.367 52.481 -0.685 1.00 27.06 93 ASN A C 1
ATOM 723 O O . ASN A 1 95 ? 39.560 53.685 -0.841 1.00 26.16 93 ASN A O 1
ATOM 728 N N . HIS A 1 96 ? 39.297 51.898 0.504 1.00 24.38 94 HIS A N 1
ATOM 729 C CA . HIS A 1 96 ? 39.506 52.604 1.757 1.00 23.61 94 HIS A CA 1
ATOM 730 C C . HIS A 1 96 ? 39.951 51.504 2.715 1.00 22.61 94 HIS A C 1
ATOM 731 O O . HIS A 1 96 ? 39.548 50.348 2.566 1.00 20.40 94 HIS A O 1
ATOM 738 N N . SER A 1 97 ? 40.806 51.845 3.671 1.00 22.05 95 SER A N 1
ATOM 739 C CA . SER A 1 97 ? 41.298 50.844 4.608 1.00 22.72 95 SER A CA 1
ATOM 740 C C . SER A 1 97 ? 40.126 50.139 5.263 1.00 21.05 95 SER A C 1
ATOM 741 O O . SER A 1 97 ? 39.139 50.770 5.634 1.00 22.13 95 SER A O 1
ATOM 744 N N . HIS A 1 98 ? 40.223 48.822 5.384 1.00 19.19 96 HIS A N 1
ATOM 745 C CA . HIS A 1 98 ? 39.148 48.060 5.992 1.00 19.88 96 HIS A CA 1
ATOM 746 C C . HIS A 1 98 ? 39.613 46.725 6.538 1.00 20.80 96 HIS A C 1
ATOM 747 O O . HIS A 1 98 ? 40.582 46.134 6.052 1.00 20.86 96 HIS A O 1
ATOM 754 N N . ILE A 1 99 ? 38.906 46.263 7.558 1.00 20.92 97 ILE A N 1
ATOM 755 C CA . ILE A 1 99 ? 39.185 44.983 8.175 1.00 22.45 97 ILE A CA 1
ATOM 756 C C . ILE A 1 99 ? 38.299 43.975 7.464 1.00 21.96 97 ILE A C 1
ATOM 757 O O . ILE A 1 99 ? 37.120 44.235 7.220 1.00 22.63 97 ILE A O 1
ATOM 762 N N . ASP A 1 100 ? 38.865 42.829 7.116 1.00 22.14 98 ASP A N 1
ATOM 763 C CA . ASP A 1 100 ? 38.093 41.800 6.448 1.00 21.26 98 ASP A CA 1
ATOM 764 C C . ASP A 1 100 ? 38.097 40.519 7.265 1.00 20.18 98 ASP A C 1
ATOM 765 O O . ASP A 1 100 ? 39.151 39.905 7.472 1.00 18.41 98 ASP A O 1
ATOM 770 N N . PHE A 1 101 ? 36.914 40.135 7.743 1.00 17.48 99 PHE A N 1
ATOM 771 C CA . PHE A 1 101 ? 36.751 38.916 8.526 1.00 18.55 99 PHE A CA 1
ATOM 772 C C . PHE A 1 101 ? 36.525 37.766 7.564 1.00 16.58 99 PHE A C 1
ATOM 773 O O . PHE A 1 101 ? 35.519 37.729 6.861 1.00 15.36 99 PHE A O 1
ATOM 781 N N . VAL A 1 102 ? 37.466 36.826 7.546 1.00 17.76 100 VAL A N 1
ATOM 782 C CA . VAL A 1 102 ? 37.403 35.684 6.642 1.00 16.81 100 VAL A CA 1
ATOM 783 C C . VAL A 1 102 ? 36.784 34.430 7.235 1.00 17.49 100 VAL A C 1
ATOM 784 O O . VAL A 1 102 ? 37.194 33.969 8.294 1.00 15.60 100 VAL A O 1
ATOM 788 N N . TYR A 1 103 ? 35.811 33.872 6.519 1.00 17.51 101 TYR A N 1
ATOM 789 C CA . TYR A 1 103 ? 35.114 32.666 6.945 1.00 18.78 101 TYR A CA 1
ATOM 790 C C . TYR A 1 103 ? 35.203 31.596 5.869 1.00 18.08 101 TYR A C 1
ATOM 791 O O . TYR A 1 103 ? 35.329 31.905 4.682 1.00 18.76 101 TYR A O 1
ATOM 800 N N . TYR A 1 104 ? 35.140 30.335 6.287 1.00 18.04 102 TYR A N 1
ATOM 801 C CA . TYR A 1 104 ? 35.160 29.218 5.352 1.00 17.71 102 TYR A CA 1
ATOM 802 C C . TYR A 1 104 ? 33.798 28.553 5.510 1.00 18.46 102 TYR A C 1
ATOM 803 O O . TYR A 1 104 ? 33.246 28.520 6.610 1.00 19.04 102 TYR A O 1
ATOM 812 N N . ALA A 1 105 ? 33.254 28.032 4.418 1.00 18.47 103 ALA A N 1
ATOM 813 C CA . ALA A 1 105 ? 31.944 27.393 4.461 1.00 18.62 103 ALA A CA 1
ATOM 814 C C . ALA A 1 105 ? 31.793 26.330 3.383 1.00 20.12 103 ALA A C 1
ATOM 815 O O . ALA A 1 105 ? 32.658 26.160 2.533 1.00 16.65 103 ALA A O 1
ATOM 817 N N . THR A 1 106 ? 30.670 25.623 3.430 1.00 21.09 104 THR A N 1
ATOM 818 C CA . THR A 1 106 ? 30.371 24.583 2.460 1.00 22.46 104 THR A CA 1
ATOM 819 C C . THR A 1 106 ? 29.022 24.878 1.809 1.00 22.26 104 THR A C 1
ATOM 820 O O . THR A 1 106 ? 28.220 25.638 2.350 1.00 23.72 104 THR A O 1
ATOM 824 N N . THR A 1 107 ? 28.788 24.280 0.643 1.00 22.92 105 THR A N 1
ATOM 825 C CA . THR A 1 107 ? 27.523 24.423 -0.075 1.00 22.90 105 THR A CA 1
ATOM 826 C C . THR A 1 107 ? 27.285 23.098 -0.812 1.00 24.39 105 THR A C 1
ATOM 827 O O . THR A 1 107 ? 28.220 22.328 -1.028 1.00 22.61 105 THR A O 1
ATOM 831 N N . THR A 1 108 ? 26.040 22.835 -1.198 1.00 25.86 106 THR A N 1
ATOM 832 C CA . THR A 1 108 ? 25.693 21.576 -1.852 1.00 26.62 106 THR A CA 1
ATOM 833 C C . THR A 1 108 ? 25.918 21.391 -3.357 1.00 27.05 106 THR A C 1
ATOM 834 O O . THR A 1 108 ? 26.242 20.286 -3.792 1.00 28.90 106 THR A O 1
ATOM 838 N N . SER A 1 109 ? 25.758 22.441 -4.155 1.00 25.92 107 SER A N 1
ATOM 839 C CA . SER A 1 109 ? 25.947 22.296 -5.599 1.00 25.30 107 SER A CA 1
ATOM 840 C C . SER A 1 109 ? 26.833 23.363 -6.228 1.00 23.87 107 SER A C 1
ATOM 841 O O . SER A 1 109 ? 26.988 24.456 -5.690 1.00 24.13 107 SER A O 1
ATOM 844 N N . PHE A 1 110 ? 27.401 23.032 -7.382 1.00 23.31 108 PHE A N 1
ATOM 845 C CA . PHE A 1 110 ? 28.276 23.943 -8.108 1.00 25.95 108 PHE A CA 1
ATOM 846 C C . PHE A 1 110 ? 27.471 25.001 -8.835 1.00 24.89 108 PHE A C 1
ATOM 847 O O . PHE A 1 110 ? 28.013 26.022 -9.247 1.00 24.72 108 PHE A O 1
ATOM 855 N N . GLU A 1 111 ? 26.179 24.753 -9.002 1.00 25.16 109 GLU A N 1
ATOM 856 C CA . GLU A 1 111 ? 25.337 25.696 -9.719 1.00 26.02 109 GLU A CA 1
ATOM 857 C C . GLU A 1 111 ? 25.237 27.013 -8.964 1.00 24.07 109 GLU A C 1
ATOM 858 O O . GLU A 1 111 ? 25.010 27.029 -7.757 1.00 26.10 109 GLU A O 1
ATOM 864 N N . THR A 1 112 ? 25.397 28.117 -9.683 1.00 21.62 110 THR A N 1
ATOM 865 C CA . THR A 1 112 ? 25.329 29.436 -9.067 1.00 20.35 110 THR A CA 1
ATOM 866 C C . THR A 1 112 ? 24.448 30.373 -9.865 1.00 19.67 110 THR A C 1
ATOM 867 O O . THR A 1 112 ? 24.312 30.229 -11.075 1.00 18.88 110 THR A O 1
ATOM 871 N N . SER A 1 113 ? 23.851 31.338 -9.177 1.00 21.05 111 SER A N 1
ATOM 872 C CA . SER A 1 113 ? 22.968 32.302 -9.823 1.00 20.62 111 SER A CA 1
ATOM 873 C C . SER A 1 113 ? 23.092 33.664 -9.138 1.00 18.73 111 SER A C 1
ATOM 874 O O . SER A 1 113 ? 22.302 33.994 -8.263 1.00 16.84 111 SER A O 1
ATOM 877 N N . PRO A 1 114 ? 24.086 34.475 -9.533 1.00 18.67 112 PRO A N 1
ATOM 878 C CA . PRO A 1 114 ? 24.257 35.791 -8.908 1.00 17.26 112 PRO A CA 1
ATOM 879 C C . PRO A 1 114 ? 23.061 36.708 -9.104 1.00 16.73 112 PRO A C 1
ATOM 880 O O . PRO A 1 114 ? 22.395 36.663 -10.135 1.00 15.39 112 PRO A O 1
ATOM 884 N N . GLU A 1 115 ? 22.799 37.549 -8.113 1.00 16.36 113 GLU A N 1
ATOM 885 C CA . GLU A 1 115 ? 21.705 38.492 -8.213 1.00 16.74 113 GLU A CA 1
ATOM 886 C C . GLU A 1 115 ? 22.156 39.690 -9.050 1.00 16.59 113 GLU A C 1
ATOM 887 O O . GLU A 1 115 ? 23.350 39.866 -9.327 1.00 15.29 113 GLU A O 1
ATOM 893 N N . ILE A 1 116 ? 21.185 40.497 -9.459 1.00 15.21 114 ILE A N 1
ATOM 894 C CA . ILE A 1 116 ? 21.414 41.661 -10.299 1.00 15.06 114 ILE A CA 1
ATOM 895 C C . ILE A 1 116 ? 22.613 42.536 -9.945 1.00 15.73 114 ILE A C 1
ATOM 896 O O . ILE A 1 116 ? 22.823 42.901 -8.789 1.00 15.34 114 ILE A O 1
ATOM 901 N N . GLY A 1 117 ? 23.402 42.865 -10.959 1.00 15.81 115 GLY A N 1
ATOM 902 C CA . GLY A 1 117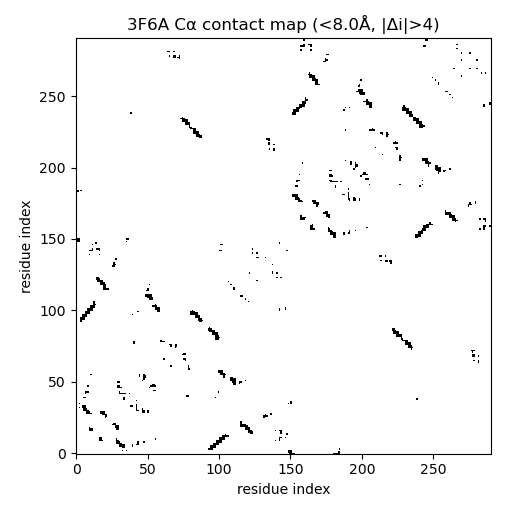 ? 24.548 43.734 -10.757 1.00 18.30 115 GLY A CA 1
ATOM 903 C C . GLY A 1 117 ? 25.768 43.147 -10.077 1.00 19.04 115 GLY A C 1
ATOM 904 O O . GLY A 1 117 ? 26.759 43.847 -9.878 1.00 19.73 115 GLY A O 1
ATOM 905 N N . GLU A 1 118 ? 25.709 41.875 -9.709 1.00 18.43 116 GLU A N 1
ATOM 906 C CA . GLU A 1 118 ? 26.845 41.230 -9.054 1.00 18.07 116 GLU A CA 1
ATOM 907 C C . GLU A 1 118 ? 27.741 40.650 -10.140 1.00 18.41 116 GLU A C 1
ATOM 908 O O . GLU A 1 118 ? 27.312 40.516 -11.290 1.00 17.08 116 GLU A O 1
ATOM 914 N N . SER A 1 119 ? 28.977 40.306 -9.783 1.00 18.85 117 SER A N 1
ATOM 915 C CA . SER A 1 119 ? 29.895 39.705 -10.750 1.00 18.77 117 SER A CA 1
ATOM 916 C C . SER A 1 119 ? 29.240 38.451 -11.319 1.00 18.78 117 SER A C 1
ATOM 917 O O . SER A 1 119 ? 28.673 37.648 -10.570 1.00 19.39 117 SER A O 1
ATOM 920 N N . LYS A 1 120 ? 29.310 38.280 -12.638 1.00 18.95 118 LYS A N 1
ATOM 921 C CA . LYS A 1 120 ? 28.699 37.114 -13.274 1.00 20.29 118 LYS A CA 1
ATOM 922 C C . LYS A 1 120 ? 29.704 36.037 -13.690 1.00 21.94 118 LYS A C 1
ATOM 923 O O . LYS A 1 120 ? 29.341 35.070 -14.357 1.00 21.87 118 LYS A O 1
ATOM 929 N N . ILE A 1 121 ? 30.961 36.208 -13.295 1.00 22.16 119 ILE A N 1
ATOM 930 C CA . ILE A 1 121 ? 31.997 35.234 -13.607 1.00 24.40 119 ILE A CA 1
ATOM 931 C C . ILE A 1 121 ? 32.406 34.537 -12.313 1.00 23.63 119 ILE A C 1
ATOM 932 O O . ILE A 1 121 ? 33.150 35.095 -11.510 1.00 23.70 119 ILE A O 1
ATOM 937 N N . LEU A 1 122 ? 31.900 33.326 -12.118 1.00 23.03 120 LEU A N 1
ATOM 938 C CA . LEU A 1 122 ? 32.195 32.533 -10.934 1.00 23.88 120 LEU A CA 1
ATOM 939 C C . LEU A 1 122 ? 32.827 31.219 -11.369 1.00 24.45 120 LEU A C 1
ATOM 940 O O . LEU A 1 122 ? 32.325 30.554 -12.273 1.00 24.52 120 LEU A O 1
ATOM 945 N N . LYS A 1 123 ? 33.927 30.845 -10.726 1.00 24.73 121 LYS A N 1
ATOM 946 C CA . LYS A 1 123 ? 34.608 29.612 -11.079 1.00 26.54 121 LYS A CA 1
ATOM 947 C C . LYS A 1 123 ? 34.969 28.771 -9.867 1.00 25.75 121 LYS A C 1
ATOM 948 O O . LYS A 1 123 ? 35.266 29.300 -8.800 1.00 25.24 121 LYS A O 1
ATOM 954 N N . TRP A 1 124 ? 34.932 27.453 -10.035 1.00 25.40 122 TRP A N 1
ATOM 955 C CA . TRP A 1 124 ? 35.286 26.544 -8.952 1.00 26.00 122 TRP A CA 1
ATOM 956 C C . TRP A 1 124 ? 36.702 26.047 -9.206 1.00 27.80 122 TRP A C 1
ATOM 957 O O . TRP A 1 124 ? 37.061 25.724 -10.340 1.00 26.81 122 TRP A O 1
ATOM 968 N N . TYR A 1 125 ? 37.505 25.986 -8.149 1.00 27.82 123 TYR A N 1
ATOM 969 C CA . TYR A 1 125 ? 38.892 25.557 -8.278 1.00 27.37 123 TYR A CA 1
ATOM 970 C C . TYR A 1 125 ? 39.258 24.354 -7.427 1.00 27.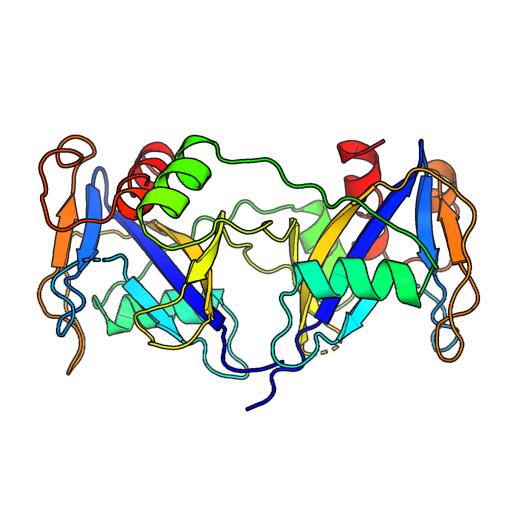99 123 TYR A C 1
ATOM 971 O O . TYR A 1 125 ? 38.886 24.261 -6.254 1.00 28.52 123 TYR A O 1
ATOM 980 N N . SER A 1 126 ? 40.003 23.439 -8.032 1.00 28.99 124 SER A N 1
ATOM 981 C CA . SER A 1 126 ? 40.472 22.244 -7.348 1.00 30.74 124 SER A CA 1
ATOM 982 C C . SER A 1 126 ? 41.773 22.643 -6.666 1.00 32.55 124 SER A C 1
ATOM 983 O O . SER A 1 126 ? 42.351 23.683 -6.985 1.00 28.67 124 SER A O 1
ATOM 986 N N . LYS A 1 127 ? 42.241 21.826 -5.730 1.00 35.87 125 LYS A N 1
ATOM 987 C CA . LYS A 1 127 ? 43.490 22.147 -5.056 1.00 40.36 125 LYS A CA 1
ATOM 988 C C . LYS A 1 127 ? 44.582 22.193 -6.122 1.00 42.55 125 LYS A C 1
ATOM 989 O O . LYS A 1 127 ? 45.582 22.893 -5.971 1.00 43.98 125 LYS A O 1
ATOM 995 N N . GLU A 1 128 ? 44.371 21.456 -7.211 1.00 45.02 126 GLU A N 1
ATOM 996 C CA . GLU A 1 128 ? 45.331 21.427 -8.308 1.00 47.43 126 GLU A CA 1
ATOM 997 C C . GLU A 1 128 ? 45.331 22.758 -9.053 1.00 49.04 126 GLU A C 1
ATOM 998 O O . GLU A 1 128 ? 46.394 23.295 -9.374 1.00 49.28 126 GLU A O 1
ATOM 1004 N N . ASP A 1 129 ? 44.143 23.288 -9.335 1.00 50.56 127 ASP A N 1
ATOM 1005 C CA . ASP A 1 129 ? 44.047 24.573 -10.020 1.00 52.75 127 ASP A CA 1
ATOM 1006 C C . ASP A 1 129 ? 44.487 25.649 -9.036 1.00 54.54 127 ASP A C 1
ATOM 1007 O O . ASP A 1 129 ? 43.738 26.576 -8.732 1.00 55.30 127 ASP A O 1
ATOM 1012 N N . LEU A 1 130 ? 45.707 25.506 -8.531 1.00 56.49 128 LEU A N 1
ATOM 1013 C CA . LEU A 1 130 ? 46.260 26.450 -7.574 1.00 57.55 128 LEU A CA 1
ATOM 1014 C C . LEU A 1 130 ? 47.234 27.366 -8.307 1.00 58.16 128 LEU A C 1
ATOM 1015 O O . LEU A 1 130 ? 46.864 28.457 -8.747 1.00 57.89 128 LEU A O 1
ATOM 1020 N N . LYS A 1 131 ? 48.474 26.906 -8.452 1.00 59.00 129 LYS A N 1
ATOM 1021 C CA . LYS A 1 131 ? 49.516 27.673 -9.128 1.00 59.55 129 LYS A CA 1
ATOM 1022 C C . LYS A 1 131 ? 49.274 27.795 -10.631 1.00 59.08 129 LYS A C 1
ATOM 1023 O O . LYS A 1 131 ? 50.138 28.280 -11.364 1.00 59.82 129 LYS A O 1
ATOM 1029 N N . ASN A 1 132 ? 48.105 27.361 -11.092 1.00 58.46 130 ASN A N 1
ATOM 1030 C CA . ASN A 1 132 ? 47.792 27.419 -12.516 1.00 57.47 130 ASN A CA 1
ATOM 1031 C C . ASN A 1 132 ? 47.190 28.739 -12.993 1.00 55.93 130 ASN A C 1
ATOM 1032 O O . ASN A 1 132 ? 47.407 29.143 -14.136 1.00 55.34 130 ASN A O 1
ATOM 1037 N N . ALA A 1 133 ? 46.441 29.414 -12.126 1.00 53.61 131 ALA A N 1
ATOM 1038 C CA . ALA A 1 133 ? 45.821 30.682 -12.500 1.00 50.84 131 ALA A CA 1
ATOM 1039 C C . ALA A 1 133 ? 46.834 31.825 -12.509 1.00 48.76 131 ALA A C 1
ATOM 1040 O O . ALA A 1 133 ? 47.903 31.726 -11.904 1.00 48.91 131 ALA A O 1
ATOM 1042 N N . HIS A 1 134 ? 46.489 32.908 -13.201 1.00 45.96 132 HIS A N 1
ATOM 1043 C CA . HIS A 1 134 ? 47.359 34.077 -13.289 1.00 42.51 132 HIS A CA 1
ATOM 1044 C C . HIS A 1 134 ? 46.592 35.352 -12.956 1.00 39.52 132 HIS A C 1
ATOM 1045 O O . HIS A 1 134 ? 46.995 36.453 -13.334 1.00 37.00 132 HIS A O 1
ATOM 1052 N N . ASN A 1 135 ? 45.476 35.193 -12.254 1.00 35.88 133 ASN A N 1
ATOM 1053 C CA . ASN A 1 135 ? 44.662 36.331 -11.863 1.00 33.82 133 ASN A CA 1
ATOM 1054 C C . ASN A 1 135 ? 44.105 36.133 -10.455 1.00 32.15 133 ASN A C 1
ATOM 1055 O O . ASN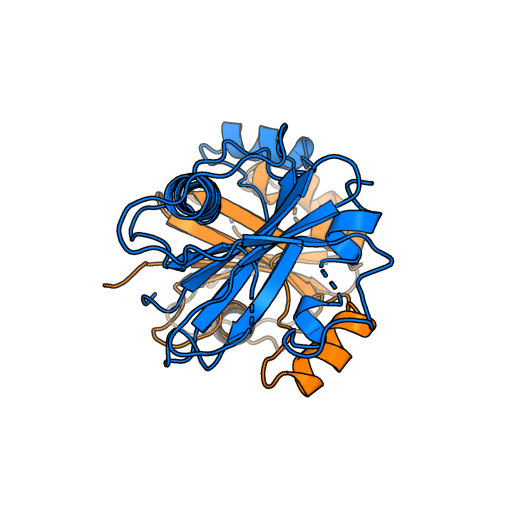 A 1 135 ? 42.988 36.552 -10.148 1.00 30.89 133 ASN A O 1
ATOM 1060 N N . ILE A 1 136 ? 44.902 35.492 -9.604 1.00 29.85 134 ILE A N 1
ATOM 1061 C CA . ILE A 1 136 ? 44.522 35.240 -8.217 1.00 28.88 134 ILE A CA 1
ATOM 1062 C C . ILE A 1 136 ? 45.688 35.586 -7.293 1.00 29.32 134 ILE A C 1
ATOM 1063 O O . ILE A 1 136 ? 46.748 34.956 -7.358 1.00 27.57 134 ILE A O 1
ATOM 1068 N N . GLN A 1 137 ? 45.488 36.585 -6.438 1.00 29.08 135 GLN A N 1
ATOM 1069 C CA . GLN A 1 137 ? 46.515 37.016 -5.486 1.00 29.79 135 GLN A CA 1
ATOM 1070 C C . GLN A 1 137 ? 46.996 35.819 -4.677 1.00 27.79 135 GLN A C 1
ATOM 1071 O O . GLN A 1 137 ? 46.231 34.895 -4.417 1.00 25.87 135 G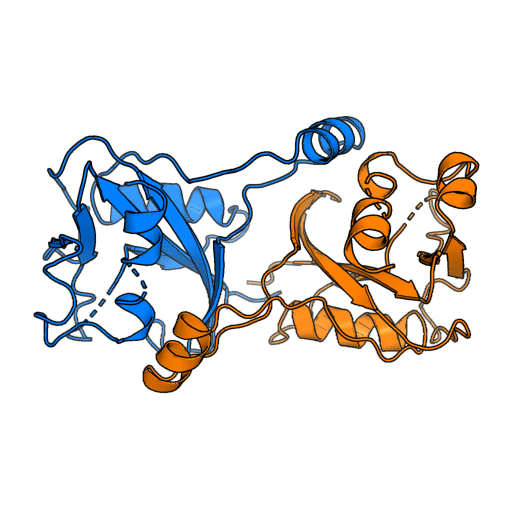LN A O 1
ATOM 1077 N N . GLU A 1 138 ? 48.260 35.842 -4.269 1.00 26.51 136 GLU A N 1
ATOM 1078 C CA . GLU A 1 138 ? 48.828 34.738 -3.500 1.00 26.67 136 GLU A CA 1
ATOM 1079 C C . GLU A 1 138 ? 48.095 34.400 -2.197 1.00 25.81 136 GLU A C 1
ATOM 1080 O O . GLU A 1 138 ? 47.863 33.223 -1.909 1.00 26.15 136 GLU A O 1
ATOM 1086 N N . ASN A 1 139 ? 47.738 35.413 -1.405 1.00 23.60 137 ASN A N 1
ATOM 1087 C CA . ASN A 1 139 ? 47.055 35.153 -0.139 1.00 24.25 137 ASN A CA 1
ATOM 1088 C C . ASN A 1 139 ? 45.668 34.549 -0.354 1.00 24.26 137 ASN A C 1
ATOM 1089 O O . ASN A 1 139 ? 45.150 33.836 0.509 1.00 23.36 137 ASN A O 1
ATOM 1094 N N . ILE A 1 140 ? 45.068 34.824 -1.507 1.00 23.88 138 ILE A N 1
ATOM 1095 C CA . ILE A 1 140 ? 43.760 34.252 -1.808 1.00 22.89 138 ILE A CA 1
ATOM 1096 C C . ILE A 1 140 ? 43.979 32.779 -2.148 1.00 22.60 138 ILE A C 1
ATOM 1097 O O . ILE A 1 140 ? 43.182 31.913 -1.771 1.00 22.30 138 ILE A O 1
ATOM 1102 N N . LEU A 1 141 ? 45.074 32.499 -2.851 1.00 22.09 139 LEU A N 1
ATOM 1103 C CA . LEU A 1 141 ? 45.408 31.126 -3.221 1.00 23.27 139 LEU A CA 1
ATOM 1104 C C . LEU A 1 141 ? 45.627 30.304 -1.968 1.00 21.54 139 LEU A C 1
ATOM 1105 O O . LEU A 1 141 ? 45.242 29.139 -1.903 1.00 22.73 139 LEU A O 1
ATOM 1110 N N . VAL A 1 142 ? 46.246 30.917 -0.966 1.00 21.84 140 VAL A N 1
ATOM 1111 C CA . VAL A 1 142 ? 46.517 30.226 0.289 1.00 21.44 140 VAL A CA 1
ATOM 1112 C C . VAL A 1 142 ? 45.244 29.917 1.072 1.00 22.50 140 VAL A C 1
ATOM 1113 O O . VAL A 1 142 ? 45.042 28.786 1.517 1.00 22.30 140 VAL A O 1
ATOM 1125 N N . ALA A 1 144 ? 42.164 29.761 -0.023 1.00 19.50 142 ALA A N 1
ATOM 1126 C CA . ALA A 1 144 ? 41.292 28.864 -0.772 1.00 19.20 142 ALA A CA 1
ATOM 1127 C C . ALA A 1 144 ? 41.775 27.433 -0.550 1.00 21.42 142 ALA A C 1
ATOM 1128 O O . ALA A 1 144 ? 40.980 26.499 -0.448 1.00 20.26 142 ALA A O 1
ATOM 1130 N N . THR A 1 145 ? 43.092 27.276 -0.457 1.00 21.70 143 THR A N 1
ATOM 1131 C CA . THR A 1 145 ? 43.693 25.969 -0.231 1.00 21.42 143 THR A CA 1
ATOM 1132 C C . THR A 1 145 ? 43.414 25.505 1.194 1.00 21.44 143 THR A C 1
ATOM 1133 O O . THR A 1 145 ? 43.124 24.329 1.422 1.00 19.91 143 THR A O 1
ATOM 1137 N N . GLU A 1 146 ? 43.496 26.424 2.153 1.00 19.28 144 GLU A N 1
ATOM 1138 C CA . GLU A 1 146 ? 43.211 26.070 3.536 1.00 19.05 144 GLU A CA 1
ATOM 1139 C C . GLU A 1 146 ? 41.749 25.649 3.631 1.00 18.10 144 GLU A C 1
ATOM 1140 O O . GLU A 1 146 ? 41.416 24.673 4.297 1.00 16.81 144 GLU A O 1
ATOM 1146 N N . ALA A 1 147 ? 40.875 26.399 2.965 1.00 19.09 145 ALA A N 1
ATOM 1147 C CA . ALA A 1 147 ? 39.446 26.085 2.983 1.00 21.10 145 ALA A CA 1
ATOM 1148 C C . ALA A 1 147 ? 39.234 24.663 2.466 1.00 21.44 145 ALA A C 1
ATOM 1149 O O . ALA A 1 147 ? 38.472 23.890 3.047 1.00 22.11 145 ALA A O 1
ATOM 1151 N N . LEU A 1 148 ? 39.914 24.319 1.375 1.00 23.47 146 LEU A N 1
ATOM 1152 C CA . LEU A 1 148 ? 39.801 22.982 0.801 1.00 24.63 146 LEU A CA 1
ATOM 1153 C C . LEU A 1 148 ? 40.353 21.916 1.743 1.00 25.35 146 LEU A C 1
ATOM 1154 O O . LEU A 1 148 ? 39.716 20.885 1.958 1.00 25.20 146 LEU A O 1
ATOM 1159 N N . ASP A 1 149 ? 41.534 22.161 2.307 1.00 27.32 147 ASP A N 1
ATOM 1160 C CA . ASP A 1 149 ? 42.141 21.201 3.227 1.00 28.73 147 ASP A CA 1
ATOM 1161 C C . ASP A 1 149 ? 41.237 20.962 4.433 1.00 29.55 147 ASP A C 1
ATOM 1162 O O . ASP A 1 149 ? 41.170 19.848 4.956 1.00 28.44 147 ASP A O 1
ATOM 1167 N N . LEU A 1 150 ? 40.549 22.012 4.872 1.00 28.72 148 LEU A N 1
ATOM 1168 C CA . LEU A 1 150 ? 39.661 21.913 6.023 1.00 30.44 148 LEU A CA 1
ATOM 1169 C C . LEU A 1 150 ? 38.342 21.226 5.702 1.00 32.54 148 LEU A C 1
ATOM 1170 O O . LEU A 1 150 ? 37.911 20.326 6.421 1.00 30.56 148 LEU A O 1
ATOM 1175 N N . LEU A 1 151 ? 37.700 21.668 4.626 1.00 33.60 149 LEU A N 1
ATOM 1176 C CA . LEU A 1 151 ? 36.405 21.132 4.237 1.00 38.43 149 LEU A CA 1
ATOM 1177 C C . LEU A 1 151 ? 36.510 20.110 3.105 1.00 41.70 149 LEU A C 1
ATOM 1178 O O . LEU A 1 151 ? 35.606 19.969 2.282 1.00 42.83 149 LEU A O 1
ATOM 1183 N N . GLU A 1 152 ? 37.627 19.386 3.106 1.00 45.93 150 GLU A N 1
ATOM 1184 C CA . GLU A 1 152 ? 37.941 18.347 2.126 1.00 48.11 150 GLU A CA 1
ATOM 1185 C C . GLU A 1 152 ? 38.150 18.892 0.723 1.00 48.13 150 GLU A C 1
ATOM 1186 O O . GLU A 1 152 ? 37.466 19.873 0.363 1.00 48.84 150 GLU A O 1
ATOM 1192 N N . LEU B 1 3 ? 28.375 56.170 9.687 1.00 36.25 1 LEU B N 1
ATOM 1193 C CA . LEU B 1 3 ? 27.613 55.271 10.600 1.00 36.15 1 LEU B CA 1
ATOM 1194 C C . LEU B 1 3 ? 28.529 54.681 11.661 1.00 37.19 1 LEU B C 1
ATOM 1195 O O . LEU B 1 3 ? 29.441 53.919 11.341 1.00 36.91 1 LEU B O 1
ATOM 1200 N N . ASN B 1 4 ? 28.287 55.025 12.921 1.00 37.09 2 ASN B N 1
ATOM 1201 C CA . ASN B 1 4 ? 29.098 54.488 14.003 1.00 37.91 2 ASN B CA 1
ATOM 1202 C C . ASN B 1 4 ? 28.568 53.107 14.362 1.00 37.93 2 ASN B C 1
ATOM 1203 O O . ASN B 1 4 ? 27.375 52.839 14.218 1.00 36.67 2 ASN B O 1
ATOM 1208 N N . ARG B 1 5 ? 29.459 52.232 14.819 1.00 38.56 3 ARG B N 1
ATOM 1209 C CA . ARG B 1 5 ? 29.085 50.860 15.143 1.00 40.22 3 ARG B CA 1
ATOM 1210 C C . ARG B 1 5 ? 29.073 50.490 16.631 1.00 41.02 3 ARG B C 1
ATOM 1211 O O . ARG B 1 5 ? 28.348 49.580 17.042 1.00 43.22 3 ARG B O 1
ATOM 1219 N N . HIS B 1 6 ? 29.876 51.175 17.434 1.00 40.22 4 HIS B N 1
ATOM 1220 C CA . HIS B 1 6 ? 29.925 50.906 18.871 1.00 39.36 4 HIS B CA 1
ATOM 1221 C C . HIS B 1 6 ? 30.558 49.558 19.209 1.00 36.94 4 HIS B C 1
ATOM 1222 O O . HIS B 1 6 ? 30.268 48.981 20.258 1.00 35.56 4 HIS B O 1
ATOM 1229 N N . PHE B 1 7 ? 31.405 49.047 18.321 1.00 34.20 5 PHE B N 1
ATOM 1230 C CA . PHE B 1 7 ? 32.075 47.779 18.580 1.00 30.60 5 PHE B CA 1
ATOM 1231 C C . PHE B 1 7 ? 32.876 47.917 19.861 1.00 27.01 5 PHE B C 1
ATOM 1232 O O . PHE B 1 7 ? 33.308 49.013 20.208 1.00 27.45 5 PHE B O 1
ATOM 1240 N N . THR B 1 8 ? 33.076 46.807 20.563 1.00 23.71 6 THR B N 1
ATOM 1241 C CA . THR B 1 8 ? 33.866 46.830 21.782 1.00 21.11 6 THR B CA 1
ATOM 1242 C C . THR B 1 8 ? 34.866 45.684 21.748 1.00 20.58 6 THR B C 1
ATOM 1243 O O . THR B 1 8 ? 34.770 44.787 20.907 1.00 19.03 6 THR B O 1
ATOM 1247 N N . VAL B 1 9 ? 35.838 45.733 22.650 1.00 19.79 7 VAL B N 1
ATOM 1248 C CA . VAL B 1 9 ? 36.838 44.683 22.761 1.00 21.29 7 VAL B CA 1
ATOM 1249 C C . VAL B 1 9 ? 36.960 44.275 24.226 1.00 21.57 7 VAL B C 1
ATOM 1250 O O . VAL B 1 9 ? 36.606 45.040 25.128 1.00 20.55 7 VAL B O 1
ATOM 1254 N N . SER B 1 10 ? 37.451 43.060 24.443 1.00 20.03 8 SER B N 1
ATOM 1255 C CA . SER B 1 10 ? 37.670 42.523 25.775 1.00 19.34 8 SER B CA 1
ATOM 1256 C C . SER B 1 10 ? 39.037 41.867 25.750 1.00 18.79 8 SER B C 1
ATOM 1257 O O . SER B 1 10 ? 39.354 41.149 24.805 1.00 17.11 8 SER B O 1
ATOM 1260 N N . VAL B 1 11 ? 39.858 42.121 26.763 1.00 17.47 9 VAL B N 1
ATOM 1261 C CA . VAL B 1 11 ? 41.164 41.478 26.807 1.00 17.70 9 VAL B CA 1
ATOM 1262 C C . VAL B 1 11 ? 41.433 40.876 28.182 1.00 16.81 9 VAL B C 1
ATOM 1263 O O . VAL B 1 11 ? 41.310 41.540 29.214 1.00 15.76 9 VAL B O 1
ATOM 1267 N N . PHE B 1 12 ? 41.768 39.591 28.186 1.00 17.10 10 PHE B N 1
ATOM 1268 C CA . PHE B 1 12 ? 42.071 38.876 29.416 1.00 16.00 10 PHE B CA 1
ATOM 1269 C C . PHE B 1 12 ? 43.593 38.796 29.449 1.00 16.31 10 PHE B C 1
ATOM 1270 O O . PHE B 1 12 ? 44.205 38.152 28.596 1.00 16.13 10 PHE B O 1
ATOM 1278 N N . ILE B 1 13 ? 44.195 39.458 30.432 1.00 15.26 11 ILE B N 1
ATOM 1279 C CA . ILE B 1 13 ? 45.650 39.511 30.557 1.00 15.15 11 ILE B CA 1
ATOM 1280 C C . ILE B 1 13 ? 46.182 38.554 31.611 1.00 14.69 11 ILE B C 1
ATOM 1281 O O . ILE B 1 13 ? 45.754 38.578 32.762 1.00 15.21 11 ILE B O 1
ATOM 1286 N N . VAL B 1 14 ? 47.137 37.727 31.198 1.00 14.50 12 VAL B N 1
ATOM 1287 C CA . VAL B 1 14 ? 47.749 36.723 32.062 1.00 14.42 12 VAL B CA 1
ATOM 1288 C C . VAL B 1 14 ? 49.188 37.071 32.440 1.00 16.21 12 VAL B C 1
ATOM 1289 O O . VAL B 1 14 ? 50.001 37.399 31.575 1.00 16.38 12 VAL B O 1
ATOM 1293 N N . CYS B 1 15 ? 49.492 37.016 33.734 1.00 18.13 13 CYS B N 1
ATOM 1294 C CA . CYS B 1 15 ? 50.854 37.252 34.215 1.00 19.87 13 CYS B CA 1
ATOM 1295 C C . CYS B 1 15 ? 51.176 36.056 35.108 1.00 19.64 13 CYS B C 1
ATOM 1296 O O . CYS B 1 15 ? 50.486 35.814 36.103 1.00 20.18 13 CYS B O 1
ATOM 1299 N N . LYS B 1 16 ? 52.210 35.304 34.744 1.00 19.46 14 LYS B N 1
ATOM 1300 C CA . LYS B 1 16 ? 52.588 34.115 35.501 1.00 22.25 14 LYS B CA 1
ATOM 1301 C C . LYS B 1 16 ? 51.390 33.165 35.534 1.00 22.04 14 LYS B C 1
ATOM 1302 O O . LYS B 1 16 ? 50.966 32.689 34.487 1.00 22.25 14 LYS B O 1
ATOM 1308 N N . ASP B 1 17 ? 50.831 32.889 36.708 1.00 21.11 15 ASP B N 1
ATOM 1309 C CA . ASP B 1 17 ? 49.684 31.986 36.757 1.00 21.33 15 ASP B CA 1
ATOM 1310 C C . ASP B 1 17 ? 48.385 32.661 37.182 1.00 18.12 15 ASP B C 1
ATOM 1311 O O . ASP B 1 17 ? 47.522 32.016 37.778 1.00 17.97 15 ASP B O 1
ATOM 1316 N N . LYS B 1 18 ? 48.244 33.948 36.876 1.00 16.57 16 LYS B N 1
ATOM 1317 C CA . LYS B 1 18 ? 47.038 34.682 37.241 1.00 17.73 16 LYS B CA 1
ATOM 1318 C C . LYS B 1 18 ? 46.531 35.535 36.089 1.00 17.99 16 LYS B C 1
ATOM 1319 O O . LYS B 1 18 ? 47.312 35.988 35.247 1.00 17.77 16 LYS B O 1
ATOM 1325 N N . VAL B 1 19 ? 45.217 35.745 36.064 1.00 17.20 17 VAL B N 1
ATOM 1326 C CA . VAL B 1 19 ? 44.570 36.541 35.030 1.00 15.61 17 VAL B CA 1
ATOM 1327 C C . VAL B 1 19 ? 44.011 37.797 35.680 1.00 16.57 17 VAL B C 1
ATOM 1328 O O . VAL B 1 19 ? 43.601 37.769 36.837 1.00 17.70 17 VAL B O 1
ATOM 1332 N N . LEU B 1 20 ? 44.000 38.895 34.931 1.00 16.41 18 LEU B N 1
ATOM 1333 C CA . LEU B 1 20 ? 43.549 40.183 35.444 1.00 18.04 18 LEU B CA 1
ATOM 1334 C C . LEU B 1 20 ? 42.107 40.567 35.127 1.00 16.39 18 LEU B C 1
ATOM 1335 O O . LEU B 1 20 ? 41.643 40.407 34.002 1.00 16.62 18 LEU B O 1
ATOM 1340 N N . LEU B 1 21 ? 41.410 41.092 36.131 1.00 17.06 19 LEU B N 1
ATOM 1341 C CA . LEU B 1 21 ? 40.025 41.535 35.969 1.00 17.44 19 LEU B CA 1
ATOM 1342 C C . LEU B 1 21 ? 39.861 42.812 36.786 1.00 16.53 19 LEU B C 1
ATOM 1343 O O . LEU B 1 21 ? 40.577 43.012 37.763 1.00 15.48 19 LEU B O 1
ATOM 1348 N N . HIS B 1 22 ? 38.949 43.693 36.385 1.00 16.62 20 HIS B N 1
ATOM 1349 C CA . HIS B 1 22 ? 38.730 44.892 37.171 1.00 17.85 20 HIS B CA 1
ATOM 1350 C C . HIS B 1 22 ? 37.247 45.019 37.480 1.00 20.14 20 HIS B C 1
ATOM 1351 O O . HIS B 1 22 ? 36.399 44.448 36.788 1.00 19.83 20 HIS B O 1
ATOM 1358 N N . LEU B 1 23 ? 36.944 45.749 38.542 1.00 21.77 21 LEU B N 1
ATOM 1359 C CA . LEU B 1 23 ? 35.575 45.904 39.005 1.00 24.10 21 LEU B CA 1
ATOM 1360 C C . LEU B 1 23 ? 34.728 47.014 38.404 1.00 26.72 21 LEU B C 1
ATOM 1361 O O . LEU B 1 23 ? 35.155 48.159 38.306 1.00 25.89 21 LEU B O 1
ATOM 1366 N N . HIS B 1 24 ? 33.515 46.652 38.001 1.00 30.86 22 HIS B N 1
ATOM 1367 C CA . HIS B 1 24 ? 32.560 47.626 37.491 1.00 36.38 22 HIS B CA 1
ATOM 1368 C C . HIS B 1 24 ? 31.653 47.887 38.681 1.00 37.91 22 HIS B C 1
ATOM 1369 O O . HIS B 1 24 ? 30.587 47.284 38.798 1.00 37.48 22 HIS B O 1
ATOM 1376 N N . LYS B 1 25 ? 32.109 48.764 39.573 1.00 40.75 23 LYS B N 1
ATOM 1377 C CA . LYS B 1 25 ? 31.379 49.121 40.785 1.00 43.30 23 LYS B CA 1
ATOM 1378 C C . LYS B 1 25 ? 29.874 49.012 40.582 1.00 45.71 23 LYS B C 1
ATOM 1379 O O . LYS B 1 25 ? 29.181 48.354 41.358 1.00 45.54 23 LYS B O 1
ATOM 1385 N N . LYS B 1 26 ? 29.373 49.658 39.534 1.00 47.46 24 LYS B N 1
ATOM 1386 C CA . LYS B 1 26 ? 27.952 49.612 39.220 1.00 48.97 24 LYS B CA 1
ATOM 1387 C C . LYS B 1 26 ? 27.604 48.187 38.805 1.00 49.74 24 LYS B C 1
ATOM 1388 O O . LYS B 1 26 ? 28.194 47.641 37.871 1.00 50.98 24 LYS B O 1
ATOM 1394 N N . ALA B 1 27 ? 26.653 47.583 39.511 1.00 49.20 25 ALA B N 1
ATOM 1395 C CA . ALA B 1 27 ? 26.228 46.217 39.221 1.00 48.35 25 ALA B CA 1
ATOM 1396 C C . ALA B 1 27 ? 27.300 45.203 39.617 1.00 46.82 25 ALA B C 1
ATOM 1397 O O . ALA B 1 27 ? 27.192 44.019 39.303 1.00 45.68 25 ALA B O 1
ATOM 1399 N N . LYS B 1 28 ? 28.335 45.674 40.305 1.00 45.20 26 LYS B N 1
ATOM 1400 C CA . LYS B 1 28 ? 29.410 44.798 40.753 1.00 44.79 26 LYS B CA 1
ATOM 1401 C C . LYS B 1 28 ? 29.986 44.050 39.555 1.00 42.41 26 LYS B C 1
ATOM 1402 O O . LYS B 1 28 ? 30.084 44.593 38.458 1.00 44.01 26 LYS B O 1
ATOM 1408 N N . LYS B 1 29 ? 30.363 42.798 39.781 1.00 39.85 27 LYS B N 1
ATOM 1409 C CA . LYS B 1 29 ? 30.911 41.948 38.734 1.00 35.21 27 LYS B CA 1
ATOM 1410 C C . LYS B 1 29 ? 32.293 42.368 38.249 1.00 31.94 27 LYS B C 1
ATOM 1411 O O . LYS B 1 29 ? 32.543 43.539 37.951 1.00 27.83 27 LYS B O 1
ATOM 1425 N N . LEU B 1 31 ? 35.198 42.181 35.431 1.00 21.54 29 LEU B N 1
ATOM 1426 C CA . LEU B 1 31 ? 35.199 42.036 33.983 1.00 21.51 29 LEU B CA 1
ATOM 1427 C C . LEU B 1 31 ? 36.608 42.155 33.438 1.00 19.86 29 LEU B C 1
ATOM 1428 O O . LEU B 1 31 ? 37.498 42.687 34.106 1.00 16.83 29 LEU B O 1
ATOM 1433 N N . PRO B 1 32 ? 36.836 41.644 32.220 1.00 19.58 30 PRO B N 1
ATOM 1434 C CA . PRO B 1 32 ? 38.174 41.748 31.645 1.00 18.32 30 PRO B CA 1
ATOM 1435 C C . PRO B 1 32 ? 38.349 43.211 31.258 1.00 18.60 30 PRO B C 1
ATOM 1436 O O . PRO B 1 32 ? 37.384 43.990 31.321 1.00 15.39 30 PRO B O 1
ATOM 1440 N N . LEU B 1 33 ? 39.560 43.602 30.880 1.00 17.12 31 LEU B N 1
ATOM 1441 C CA . LEU B 1 33 ? 39.773 44.986 30.485 1.00 17.05 31 LEU B CA 1
ATOM 1442 C C . LEU B 1 33 ? 39.190 45.153 29.089 1.00 17.80 31 LEU B C 1
ATOM 1443 O O . LEU B 1 33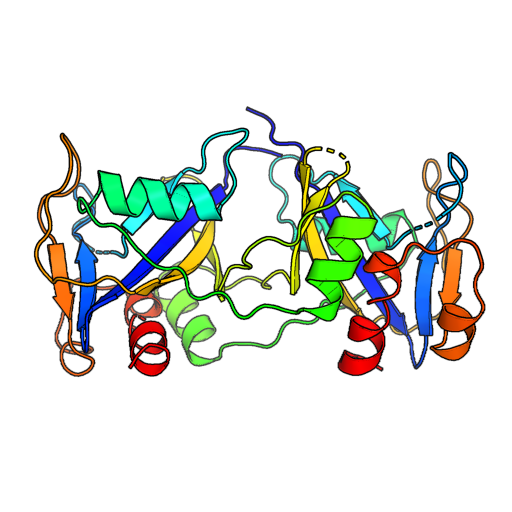 ? 39.035 44.173 28.357 1.00 15.72 31 LEU B O 1
ATOM 1448 N N . GLY B 1 34 ? 38.857 46.385 28.721 1.00 16.30 32 GLY B N 1
ATOM 1449 C CA . GLY B 1 34 ? 38.304 46.609 27.400 1.00 19.32 32 GLY B CA 1
ATOM 1450 C C . GLY B 1 34 ? 37.455 47.856 27.313 1.00 20.45 32 GLY B C 1
ATOM 1451 O O . GLY B 1 34 ? 37.520 48.731 28.171 1.00 22.33 32 GLY B O 1
ATOM 1452 N N . GLY B 1 35 ? 36.642 47.935 26.273 1.00 20.95 33 GLY B N 1
ATOM 1453 C CA . GLY B 1 35 ? 35.804 49.099 26.101 1.00 21.09 33 GLY B CA 1
ATOM 1454 C C . GLY B 1 35 ? 35.529 49.333 24.637 1.00 21.48 33 GLY B C 1
ATOM 1455 O O . GLY B 1 35 ? 35.736 48.449 23.801 1.00 20.37 33 GLY B O 1
ATOM 1456 N N . HIS B 1 36 ? 35.077 50.538 24.324 1.00 21.65 34 HIS B N 1
ATOM 1457 C CA . HIS B 1 36 ? 34.745 50.889 22.956 1.00 23.09 34 HIS B CA 1
ATOM 1458 C C . HIS B 1 36 ? 35.976 51.075 22.086 1.00 22.30 34 HIS B C 1
ATOM 1459 O O . HIS B 1 36 ? 37.066 51.368 22.571 1.00 22.20 34 HIS B O 1
ATOM 1466 N N . ILE B 1 37 ? 35.782 50.878 20.790 1.00 21.68 35 ILE B N 1
ATOM 1467 C CA . ILE B 1 37 ? 36.845 51.016 19.808 1.00 21.51 35 ILE B CA 1
ATOM 1468 C C . ILE B 1 37 ? 36.734 52.411 19.193 1.00 21.18 35 ILE B C 1
ATOM 1469 O O . ILE B 1 37 ? 35.647 52.838 18.796 1.00 18.15 35 ILE B O 1
ATOM 1474 N N . GLU B 1 38 ? 37.858 53.122 19.134 1.00 19.54 36 GLU B N 1
ATOM 1475 C CA . GLU B 1 38 ? 37.885 54.473 18.579 1.00 18.09 36 GLU B CA 1
ATOM 1476 C C . GLU B 1 38 ? 37.684 54.456 17.077 1.00 18.36 36 GLU B C 1
ATOM 1477 O O . GLU B 1 38 ? 37.970 53.462 16.407 1.00 17.56 36 GLU B O 1
ATOM 1483 N N . VAL B 1 39 ? 37.195 55.569 16.547 1.00 16.46 37 VAL B N 1
ATOM 1484 C CA . VAL B 1 39 ? 37.015 55.689 15.111 1.00 17.66 37 VAL B CA 1
ATOM 1485 C C . VAL B 1 39 ? 38.398 55.488 14.493 1.00 18.26 37 VAL B C 1
ATOM 1486 O O . VAL B 1 39 ? 39.393 56.060 14.971 1.00 16.98 37 VAL B O 1
ATOM 1490 N N . ASN B 1 40 ? 38.460 54.657 13.457 1.00 17.67 38 ASN B N 1
ATOM 1491 C CA . ASN B 1 40 ? 39.707 54.372 12.754 1.00 18.07 38 ASN B CA 1
ATOM 1492 C C . ASN B 1 40 ? 40.785 53.636 13.539 1.00 18.16 38 ASN B C 1
ATOM 1493 O O . ASN B 1 40 ? 41.977 53.751 13.237 1.00 18.44 38 ASN B O 1
ATOM 1498 N N . GLU B 1 41 ? 40.362 52.861 14.529 1.00 19.26 39 GLU B N 1
ATOM 1499 C CA . GLU B 1 41 ? 41.286 52.094 15.352 1.00 17.61 39 GLU B CA 1
ATOM 1500 C C . GLU B 1 41 ? 40.992 50.602 15.201 1.00 19.05 39 GLU B C 1
ATOM 1501 O O . GLU B 1 41 ? 39.830 50.193 15.188 1.00 15.76 39 GLU B O 1
ATOM 1507 N N . LEU B 1 42 ? 42.042 49.794 15.071 1.00 19.33 40 LEU B N 1
ATOM 1508 C CA . LEU B 1 42 ? 41.873 48.349 14.947 1.00 19.68 40 LEU B CA 1
ATOM 1509 C C . LEU B 1 42 ? 41.511 47.772 16.311 1.00 19.84 40 LEU B C 1
ATOM 1510 O O . LEU B 1 42 ? 42.005 48.238 17.342 1.00 20.16 40 LEU B O 1
ATOM 1515 N N . PRO B 1 43 ? 40.650 46.745 16.336 1.00 19.10 41 PRO B N 1
ATOM 1516 C CA . PRO B 1 43 ? 40.266 46.143 17.614 1.00 19.32 41 PRO B CA 1
ATOM 1517 C C . PRO B 1 43 ? 41.494 45.767 18.445 1.00 18.62 41 PRO B C 1
ATOM 1518 O O . PRO B 1 43 ? 41.531 46.012 19.647 1.00 17.18 41 PRO B O 1
ATOM 1522 N N . GLU B 1 44 ? 42.507 45.185 17.808 1.00 18.49 42 GLU B N 1
ATOM 1523 C CA . GLU B 1 44 ? 43.707 44.799 18.544 1.00 18.90 42 GLU B CA 1
ATOM 1524 C C . GLU B 1 44 ? 44.406 46.019 19.140 1.00 18.78 42 GLU B C 1
ATOM 1525 O O . GLU B 1 44 ? 44.951 45.948 20.240 1.00 17.01 42 GLU B O 1
ATOM 1531 N N . GLU B 1 45 ? 44.394 47.134 18.416 1.00 16.60 43 GLU B N 1
ATOM 1532 C CA . GLU B 1 45 ? 45.007 48.358 18.921 1.00 18.80 43 GLU B CA 1
ATOM 1533 C C . GLU B 1 45 ? 44.209 48.872 20.112 1.00 17.85 43 GLU B C 1
ATOM 1534 O O . GLU B 1 45 ? 44.773 49.430 21.049 1.00 18.22 43 GLU B O 1
ATOM 1540 N N . ALA B 1 46 ? 42.894 48.680 20.065 1.00 18.11 44 ALA B N 1
ATOM 1541 C CA . ALA B 1 46 ? 42.030 49.102 21.160 1.00 18.07 44 ALA B CA 1
ATOM 1542 C C . ALA B 1 46 ? 42.397 48.315 22.423 1.00 17.41 44 ALA B C 1
ATOM 1543 O O . ALA B 1 46 ? 42.406 48.865 23.516 1.00 15.68 44 ALA B O 1
ATOM 1545 N N . CYS B 1 47 ? 42.696 47.027 22.265 1.00 18.02 45 CYS B N 1
ATOM 1546 C CA . CYS B 1 47 ? 43.083 46.181 23.390 1.00 16.58 45 CYS B CA 1
ATOM 1547 C C . CYS B 1 47 ? 44.370 46.671 24.051 1.00 17.32 45 CYS B C 1
ATOM 1548 O O . CYS B 1 47 ? 44.466 46.755 25.282 1.00 15.59 45 CYS B O 1
ATOM 1551 N N . ILE B 1 48 ? 45.372 46.963 23.231 1.00 18.65 46 ILE B N 1
ATOM 1552 C CA . ILE B 1 48 ? 46.656 47.430 23.743 1.00 18.63 46 ILE B CA 1
ATOM 1553 C C . ILE B 1 48 ? 46.464 48.774 24.435 1.00 18.46 46 ILE B C 1
ATOM 1554 O O . ILE B 1 48 ? 47.035 49.036 25.497 1.00 18.17 46 ILE B O 1
ATOM 1559 N N . ARG B 1 49 ? 45.635 49.612 23.825 1.00 18.25 47 ARG B N 1
ATOM 1560 C CA . ARG B 1 49 ? 45.340 50.939 24.341 1.00 19.60 47 ARG B CA 1
ATOM 1561 C C . ARG B 1 49 ? 44.640 50.858 25.698 1.00 19.22 47 ARG B C 1
ATOM 1562 O O . ARG B 1 49 ? 45.048 51.509 26.664 1.00 17.48 47 ARG B O 1
ATOM 1570 N N . GLU B 1 50 ? 43.581 50.058 25.774 1.00 17.91 48 GLU B N 1
ATOM 1571 C CA . GLU B 1 50 ? 42.842 49.936 27.021 1.00 18.71 48 GLU B CA 1
ATOM 1572 C C . GLU B 1 50 ? 43.607 49.247 28.145 1.00 18.08 48 GLU B C 1
ATOM 1573 O O . GLU B 1 50 ? 43.331 49.484 29.318 1.00 15.78 48 GLU B O 1
ATOM 1579 N N . ALA B 1 51 ? 44.577 48.405 27.798 1.00 17.48 49 ALA B N 1
ATOM 1580 C CA . ALA B 1 51 ? 45.369 47.740 28.827 1.00 18.58 49 ALA B CA 1
ATOM 1581 C C . ALA B 1 51 ? 46.230 48.822 29.470 1.00 19.85 49 ALA B C 1
ATOM 1582 O O . ALA B 1 51 ? 46.420 48.851 30.689 1.00 20.88 49 ALA B O 1
ATOM 1584 N N . LYS B 1 52 ? 46.738 49.725 28.638 1.00 19.76 50 LYS B N 1
ATOM 1585 C CA . LYS B 1 52 ? 47.568 50.825 29.118 1.00 20.47 50 LYS B CA 1
ATOM 1586 C C . LYS B 1 52 ? 46.753 51.813 29.955 1.00 18.87 50 LYS B C 1
ATOM 1587 O O . LYS B 1 52 ? 47.186 52.245 31.024 1.00 18.68 50 LYS B O 1
ATOM 1593 N N . GLU B 1 53 ? 45.564 52.154 29.471 1.00 18.08 51 GLU B N 1
ATOM 1594 C CA . GLU B 1 53 ? 44.706 53.117 30.152 1.00 19.14 51 GLU B CA 1
ATOM 1595 C C . GLU B 1 53 ? 44.012 52.591 31.406 1.00 19.62 51 GLU B C 1
ATOM 1596 O O . GLU B 1 53 ? 43.923 53.296 32.414 1.00 19.27 51 GLU B O 1
ATOM 1602 N N . GLU B 1 54 ? 43.526 51.357 31.351 1.00 18.78 52 GLU B N 1
ATOM 1603 C CA . GLU B 1 54 ? 42.813 50.786 32.488 1.00 20.12 52 GLU B CA 1
ATOM 1604 C C . GLU B 1 54 ? 43.697 50.069 33.498 1.00 19.75 52 GLU B C 1
ATOM 1605 O O . GLU B 1 54 ? 43.266 49.802 34.618 1.00 20.51 52 GLU B O 1
ATOM 1611 N N . ALA B 1 55 ? 44.936 49.770 33.124 1.00 19.47 53 ALA B N 1
ATOM 1612 C CA . ALA B 1 55 ? 45.816 49.072 34.050 1.00 20.11 53 ALA B CA 1
ATOM 1613 C C . ALA B 1 55 ? 47.272 49.514 33.992 1.00 20.71 53 ALA B C 1
ATOM 1614 O O . ALA B 1 55 ? 48.111 48.984 34.722 1.00 20.38 53 ALA B O 1
ATOM 1616 N N . GLY B 1 56 ? 47.572 50.487 33.138 1.00 19.14 54 GLY B N 1
ATOM 1617 C CA . GLY B 1 56 ? 48.940 50.963 33.024 1.00 19.24 54 GLY B CA 1
ATOM 1618 C C . GLY B 1 56 ? 49.877 49.828 32.659 1.00 20.40 54 GLY B C 1
ATOM 1619 O O . GLY B 1 56 ? 51.011 49.772 33.124 1.00 20.96 54 GLY B O 1
ATOM 1620 N N . LEU B 1 57 ? 49.406 48.932 31.800 1.00 19.80 55 LEU B N 1
ATOM 1621 C CA . LEU B 1 57 ? 50.196 47.779 31.398 1.00 20.01 55 LEU B CA 1
ATOM 1622 C C . LEU B 1 57 ? 50.489 47.640 29.909 1.00 19.83 55 LEU B C 1
ATOM 1623 O O . LEU B 1 57 ? 49.634 47.909 29.060 1.00 17.70 55 LEU B O 1
ATOM 1628 N N . ASN B 1 58 ? 51.718 47.221 29.610 1.00 20.26 56 ASN B N 1
ATOM 1629 C CA . ASN B 1 58 ? 52.124 46.937 28.245 1.00 21.68 56 ASN B CA 1
ATOM 1630 C C . ASN B 1 58 ? 51.809 45.446 28.168 1.00 20.84 56 ASN B C 1
ATOM 1631 O O . ASN B 1 58 ? 52.154 44.692 29.080 1.00 22.73 56 ASN B O 1
ATOM 1636 N N . VAL B 1 59 ? 51.140 45.015 27.109 1.00 19.79 57 VAL B N 1
ATOM 1637 C CA . VAL B 1 59 ? 50.803 43.601 26.973 1.00 19.58 57 VAL B CA 1
ATOM 1638 C C . VAL B 1 59 ? 51.199 43.090 25.602 1.00 19.34 57 VAL B C 1
ATOM 1639 O O . VAL B 1 59 ? 51.549 43.865 24.719 1.00 18.14 57 VAL B O 1
ATOM 1643 N N . THR B 1 60 ? 51.141 41.775 25.438 1.00 21.05 58 THR B N 1
ATOM 1644 C CA . THR B 1 60 ? 51.446 41.137 24.165 1.00 21.08 58 THR B CA 1
ATOM 1645 C C . THR B 1 60 ? 50.269 40.218 23.872 1.00 20.37 58 THR B C 1
ATOM 1646 O O . THR B 1 60 ? 50.030 39.269 24.612 1.00 20.66 58 THR B O 1
ATOM 1650 N N . LEU B 1 61 ? 49.532 40.500 22.802 1.00 20.19 59 LEU B N 1
ATOM 1651 C CA . LEU B 1 61 ? 48.374 39.688 22.458 1.00 20.85 59 LEU B CA 1
ATOM 1652 C C . LEU B 1 61 ? 48.741 38.335 21.888 1.00 20.89 59 LEU B C 1
ATOM 1653 O O . LEU B 1 61 ? 49.701 38.196 21.123 1.00 18.61 59 LEU B O 1
ATOM 1658 N N . TYR B 1 62 ? 47.950 37.338 22.258 1.00 18.36 60 TYR B N 1
ATOM 1659 C CA . TYR B 1 62 ? 48.149 35.991 21.767 1.00 19.01 60 TYR B CA 1
ATOM 1660 C C . TYR B 1 62 ? 47.926 36.071 20.269 1.00 19.69 60 TYR B C 1
ATOM 1661 O O . TYR B 1 62 ? 46.842 36.443 19.825 1.00 18.44 60 TYR B O 1
ATOM 1670 N N . ASN B 1 63 ? 48.944 35.722 19.490 1.00 19.86 61 ASN B N 1
ATOM 1671 C CA . ASN B 1 63 ? 48.827 35.791 18.039 1.00 20.55 61 ASN B CA 1
ATOM 1672 C C . ASN B 1 63 ? 49.505 34.614 17.343 1.00 20.85 61 ASN B C 1
ATOM 1673 O O . ASN B 1 63 ? 50.645 34.714 16.907 1.00 20.49 61 ASN B O 1
ATOM 1678 N N . PRO B 1 64 ? 48.811 33.467 17.251 1.00 21.89 62 PRO B N 1
ATOM 1679 C CA . PRO B 1 64 ? 49.425 32.317 16.581 1.00 22.03 62 PRO B CA 1
ATOM 1680 C C . PRO B 1 64 ? 49.504 32.676 15.105 1.00 22.85 62 PRO B C 1
ATOM 1681 O O . PRO B 1 64 ? 48.489 32.957 14.471 1.00 23.44 62 PRO B O 1
ATOM 1685 N N . ILE B 1 65 ? 50.714 32.682 14.562 1.00 21.99 63 ILE B N 1
ATOM 1686 C CA . ILE B 1 65 ? 50.908 33.066 13.174 1.00 21.73 63 ILE B CA 1
ATOM 1687 C C . ILE B 1 65 ? 50.694 31.983 12.123 1.00 22.76 63 ILE B C 1
ATOM 1688 O O . ILE B 1 65 ? 51.252 30.889 12.214 1.00 21.34 63 ILE B O 1
ATOM 1693 N N . ASP B 1 66 ? 49.866 32.302 11.129 1.00 23.20 64 ASP B N 1
ATOM 1694 C CA . ASP B 1 66 ? 49.617 31.391 10.013 1.00 24.37 64 ASP B CA 1
ATOM 1695 C C . ASP B 1 66 ? 50.729 31.796 9.043 1.00 23.37 64 ASP B C 1
ATOM 1696 O O . ASP B 1 66 ? 50.560 32.714 8.247 1.00 21.90 64 ASP B O 1
ATOM 1701 N N . ILE B 1 67 ? 51.867 31.117 9.143 1.00 25.22 65 ILE B N 1
ATOM 1702 C CA . ILE B 1 67 ? 53.048 31.408 8.332 1.00 26.16 65 ILE B CA 1
ATOM 1703 C C . ILE B 1 67 ? 52.832 31.664 6.844 1.00 24.20 65 ILE B C 1
ATOM 1704 O O . ILE B 1 67 ? 53.188 32.726 6.331 1.00 20.61 65 ILE B O 1
ATOM 1709 N N . ASN B 1 68 ? 52.269 30.684 6.150 1.00 25.16 66 ASN B N 1
ATOM 1710 C CA . ASN B 1 68 ? 52.027 30.819 4.721 1.00 25.98 66 ASN B CA 1
ATOM 1711 C C . ASN B 1 68 ? 51.098 31.982 4.399 1.00 25.53 66 ASN B C 1
ATOM 1712 O O . ASN B 1 68 ? 51.264 32.646 3.377 1.00 22.66 66 ASN B O 1
ATOM 1717 N N . LEU B 1 69 ? 50.127 32.239 5.270 1.00 23.64 67 LEU B N 1
ATOM 1718 C CA . LEU B 1 69 ? 49.193 33.329 5.026 1.00 23.72 67 LEU B CA 1
ATOM 1719 C C . LEU B 1 69 ? 49.831 34.690 5.296 1.00 23.42 67 LEU B C 1
ATOM 1720 O O . LEU B 1 69 ? 49.592 35.649 4.564 1.00 22.35 67 LEU B O 1
ATOM 1725 N N . LYS B 1 70 ? 50.647 34.776 6.342 1.00 23.53 68 LYS B N 1
ATOM 1726 C CA . LYS B 1 70 ? 51.307 36.037 6.670 1.00 24.76 68 LYS B CA 1
ATOM 1727 C C . LYS B 1 70 ? 52.212 36.462 5.514 1.00 24.89 68 LYS B C 1
ATOM 1728 O O . LYS B 1 70 ? 52.188 37.616 5.080 1.00 25.06 68 LYS B O 1
ATOM 1734 N N . LYS B 1 71 ? 53.007 35.520 5.016 1.00 25.96 69 LYS B N 1
ATOM 1735 C CA . LYS B 1 71 ? 53.924 35.791 3.912 1.00 26.54 69 LYS B CA 1
ATOM 1736 C C . LYS B 1 71 ? 53.166 36.185 2.651 1.00 25.52 69 LYS B C 1
ATOM 1737 O O . LYS B 1 71 ? 53.461 37.210 2.042 1.00 24.60 69 LYS B O 1
ATOM 1743 N N . SER B 1 72 ? 52.190 35.369 2.259 1.00 23.96 70 SER B N 1
ATOM 1744 C CA . SER B 1 72 ? 51.407 35.659 1.061 1.00 25.45 70 SER B CA 1
ATOM 1745 C C . SER B 1 72 ? 50.677 37.003 1.160 1.00 24.25 70 SER B C 1
ATOM 1746 O O . SER B 1 72 ? 50.574 37.722 0.172 1.00 25.12 70 SER B O 1
ATOM 1749 N N . CYS B 1 73 ? 50.167 37.342 2.341 1.00 23.48 71 CYS B N 1
ATOM 1750 C CA . CYS B 1 73 ? 49.480 38.620 2.512 1.00 24.51 71 CYS B CA 1
ATOM 1751 C C . CYS B 1 73 ? 50.440 39.753 2.175 1.00 25.48 71 CYS B C 1
ATOM 1752 O O . CYS B 1 73 ? 50.083 40.690 1.465 1.00 25.75 71 CYS B O 1
ATOM 1755 N N . ASP B 1 74 ? 51.663 39.663 2.687 1.00 26.44 72 ASP B N 1
ATOM 1756 C CA . ASP B 1 74 ? 52.658 40.692 2.417 1.00 30.89 72 ASP B CA 1
ATOM 1757 C C . ASP B 1 74 ? 52.949 40.751 0.918 1.00 31.03 72 ASP B C 1
ATOM 1758 O O . ASP B 1 74 ? 53.426 41.766 0.410 1.00 31.91 72 ASP B O 1
ATOM 1763 N N . LEU B 1 75 ? 52.655 39.658 0.217 1.00 31.67 73 LEU B N 1
ATOM 1764 C CA . LEU B 1 75 ? 52.869 39.579 -1.228 1.00 33.38 73 LEU B CA 1
ATOM 1765 C C . LEU B 1 75 ? 51.644 40.069 -1.985 1.00 33.94 73 LEU B C 1
ATOM 1766 O O . LEU B 1 75 ? 51.674 40.183 -3.206 1.00 35.81 73 LEU B O 1
ATOM 1771 N N . SER B 1 76 ? 50.563 40.350 -1.266 1.00 34.83 74 SER B N 1
ATOM 1772 C CA . SER B 1 76 ? 49.338 40.802 -1.913 1.00 35.62 74 SER B CA 1
ATOM 1773 C C . SER B 1 76 ? 48.955 42.231 -1.563 1.00 34.81 74 SER B C 1
ATOM 1774 O O . SER B 1 76 ? 47.922 42.724 -2.011 1.00 36.35 74 SER B O 1
ATOM 1777 N N . GLY B 1 77 ? 49.786 42.895 -0.768 1.00 33.38 75 GLY B N 1
ATOM 1778 C CA . GLY B 1 77 ? 49.490 44.264 -0.386 1.00 30.24 75 GLY B CA 1
ATOM 1779 C C . GLY B 1 77 ? 48.522 44.372 0.779 1.00 28.67 75 GLY B C 1
ATOM 1780 O O . GLY B 1 77 ? 47.951 45.434 1.027 1.00 27.47 75 GLY B O 1
ATOM 1781 N N . GLU B 1 78 ? 48.323 43.269 1.494 1.00 27.34 76 GLU B N 1
ATOM 1782 C CA . GLU B 1 78 ? 47.432 43.271 2.647 1.00 26.14 76 GLU B CA 1
ATOM 1783 C C . GLU B 1 78 ? 48.198 42.830 3.877 1.00 25.59 76 GLU B C 1
ATOM 1784 O O . GLU B 1 78 ? 49.353 42.423 3.782 1.00 23.13 76 GLU B O 1
ATOM 1790 N N . LYS B 1 79 ? 47.548 42.901 5.033 1.00 24.84 77 LYS B N 1
ATOM 1791 C CA . LYS B 1 79 ? 48.186 42.505 6.282 1.00 24.56 77 LYS B CA 1
ATOM 1792 C C . LYS B 1 79 ? 47.367 41.478 7.044 1.00 23.25 77 LYS B C 1
ATOM 1793 O O . LYS B 1 79 ? 46.142 41.600 7.145 1.00 22.68 77 LYS B O 1
ATOM 1799 N N . LEU B 1 80 ? 48.043 40.462 7.569 1.00 21.46 78 LEU B N 1
ATOM 1800 C CA . LEU B 1 80 ? 47.366 39.442 8.360 1.00 20.68 78 LEU B CA 1
ATOM 1801 C C . LEU B 1 80 ? 47.346 40.002 9.778 1.00 19.94 78 LEU B C 1
ATOM 1802 O O . LEU B 1 80 ? 48.397 40.267 10.364 1.00 15.92 78 LEU B O 1
ATOM 1807 N N . LEU B 1 81 ? 46.153 40.202 10.323 1.00 17.73 79 LEU B N 1
ATOM 1808 C CA . LEU B 1 81 ? 46.038 40.755 11.663 1.00 18.69 79 LEU B CA 1
ATOM 1809 C C . LEU B 1 81 ? 45.851 39.664 12.706 1.00 18.38 79 LEU B C 1
ATOM 1810 O O . LEU B 1 81 ? 45.769 38.482 12.383 1.00 19.99 79 LEU B O 1
ATOM 1815 N N . ILE B 1 82 ? 45.802 40.077 13.965 1.00 19.35 80 ILE B N 1
ATOM 1816 C CA . ILE B 1 82 ? 45.592 39.155 15.072 1.00 18.61 80 ILE B CA 1
ATOM 1817 C C . ILE B 1 82 ? 44.100 38.833 15.073 1.00 18.93 80 ILE B C 1
ATOM 1818 O O . ILE B 1 82 ? 43.267 39.740 15.107 1.00 16.60 80 ILE B O 1
ATOM 1823 N N . ASN B 1 83 ? 43.767 37.547 15.024 1.00 18.01 81 ASN B N 1
ATOM 1824 C CA . ASN B 1 83 ? 42.372 37.107 15.003 1.00 19.21 81 ASN B CA 1
ATOM 1825 C C . ASN B 1 83 ? 41.776 37.139 16.412 1.00 18.44 81 ASN B C 1
ATOM 1826 O O . ASN B 1 83 ? 42.445 36.790 17.387 1.00 19.21 81 ASN B O 1
ATOM 1831 N N . PRO B 1 84 ? 40.510 37.563 16.542 1.00 18.20 82 PRO B N 1
ATOM 1832 C CA . PRO B 1 84 ? 39.929 37.586 17.886 1.00 17.56 82 PRO B CA 1
ATOM 1833 C C . PRO B 1 84 ? 39.885 36.134 18.353 1.00 17.63 82 PRO B C 1
ATOM 1834 O O . PRO B 1 84 ? 39.869 35.232 17.521 1.00 16.45 82 PRO B O 1
ATOM 1838 N N . ILE B 1 85 ? 39.888 35.894 19.663 1.00 17.84 83 ILE B N 1
ATOM 1839 C CA . ILE B 1 85 ? 39.812 34.520 20.156 1.00 17.75 83 ILE B CA 1
ATOM 1840 C C . ILE B 1 85 ? 38.354 34.094 20.073 1.00 16.53 83 ILE B C 1
ATOM 1841 O O . ILE B 1 85 ? 38.042 32.940 19.786 1.00 15.34 83 ILE B O 1
ATOM 1846 N N . HIS B 1 86 ? 37.460 35.039 20.337 1.00 16.78 84 HIS B N 1
ATOM 1847 C CA . HIS B 1 86 ? 36.023 34.774 20.276 1.00 16.93 84 HIS B CA 1
ATOM 1848 C C . HIS B 1 86 ? 35.309 36.046 19.869 1.00 16.11 84 HIS B C 1
ATOM 1849 O O . HIS B 1 86 ? 35.864 37.135 19.985 1.00 17.73 84 HIS B O 1
ATOM 1856 N N . THR B 1 87 ? 34.074 35.904 19.404 1.00 16.19 85 THR B N 1
ATOM 1857 C CA . THR B 1 87 ? 33.268 37.055 19.036 1.00 17.38 85 THR B CA 1
ATOM 1858 C C . THR B 1 87 ? 31.949 36.868 19.768 1.00 18.24 85 THR B C 1
ATOM 1859 O O . THR B 1 87 ? 31.279 35.849 19.607 1.00 16.31 85 THR B O 1
ATOM 1863 N N . ILE B 1 88 ? 31.576 37.848 20.579 1.00 19.40 86 ILE B N 1
ATOM 1864 C CA . ILE B 1 88 ? 30.355 37.731 21.362 1.00 20.38 86 ILE B CA 1
ATOM 1865 C C . ILE B 1 88 ? 29.376 38.885 21.217 1.00 20.80 86 ILE B C 1
ATOM 1866 O O . ILE B 1 88 ? 29.773 40.040 21.094 1.00 21.08 86 ILE B O 1
ATOM 1871 N N . LEU B 1 89 ? 28.091 38.552 21.224 1.00 22.82 87 LEU B N 1
ATOM 1872 C CA . LEU B 1 89 ? 27.036 39.551 21.149 1.00 25.20 87 LEU B CA 1
ATOM 1873 C C . LEU B 1 89 ? 26.557 39.757 22.585 1.00 28.07 87 LEU B C 1
ATOM 1874 O O . LEU B 1 89 ? 26.050 38.829 23.213 1.00 27.52 87 LEU B O 1
ATOM 1879 N N . GLY B 1 90 ? 26.726 40.963 23.113 1.00 32.77 88 GLY B N 1
ATOM 1880 C CA . GLY B 1 90 ? 26.294 41.207 24.477 1.00 39.50 88 GLY B CA 1
ATOM 1881 C C . GLY B 1 90 ? 26.037 42.662 24.799 1.00 42.28 88 GLY B C 1
ATOM 1882 O O . GLY B 1 90 ? 25.928 43.495 23.899 1.00 43.80 88 GLY B O 1
ATOM 1883 N N . ASP B 1 91 ? 25.939 42.965 26.090 1.00 45.91 89 ASP B N 1
ATOM 1884 C CA . ASP B 1 91 ? 25.696 44.331 26.544 1.00 48.91 89 ASP B CA 1
ATOM 1885 C C . ASP B 1 91 ? 26.291 44.558 27.931 1.00 50.44 89 ASP B C 1
ATOM 1886 O O . ASP B 1 91 ? 27.157 45.418 28.117 1.00 51.60 89 ASP B O 1
ATOM 1891 N N . SER B 1 97 ? 22.966 45.897 23.331 1.00 38.50 95 SER B N 1
ATOM 1892 C CA . SER B 1 97 ? 23.357 44.829 22.418 1.00 37.55 95 SER B CA 1
ATOM 1893 C C . SER B 1 97 ? 24.447 45.312 21.472 1.00 36.37 95 SER B C 1
ATOM 1894 O O . SER B 1 97 ? 24.243 46.260 20.714 1.00 38.09 95 SER B O 1
ATOM 1897 N N . HIS B 1 98 ? 25.604 44.661 21.516 1.00 33.32 96 HIS B N 1
ATOM 1898 C CA . HIS B 1 98 ? 26.718 45.046 20.654 1.00 31.29 96 HIS B CA 1
ATOM 1899 C C . HIS B 1 98 ? 27.705 43.894 20.491 1.00 27.41 96 HIS B C 1
ATOM 1900 O O . HIS B 1 98 ? 27.706 42.954 21.283 1.00 25.98 96 HIS B O 1
ATOM 1907 N N . ILE B 1 99 ? 28.542 43.976 19.462 1.00 24.10 97 ILE B N 1
ATOM 1908 C CA . ILE B 1 99 ? 29.531 42.941 19.203 1.00 22.61 97 ILE B CA 1
ATOM 1909 C C . ILE B 1 99 ? 30.834 43.234 19.928 1.00 21.27 97 ILE B C 1
ATOM 1910 O O . ILE B 1 99 ? 31.382 44.332 19.832 1.00 21.09 97 ILE B O 1
ATOM 1915 N N . ASP B 1 100 ? 31.325 42.233 20.650 1.00 20.02 98 ASP B N 1
ATOM 1916 C CA . ASP B 1 100 ? 32.557 42.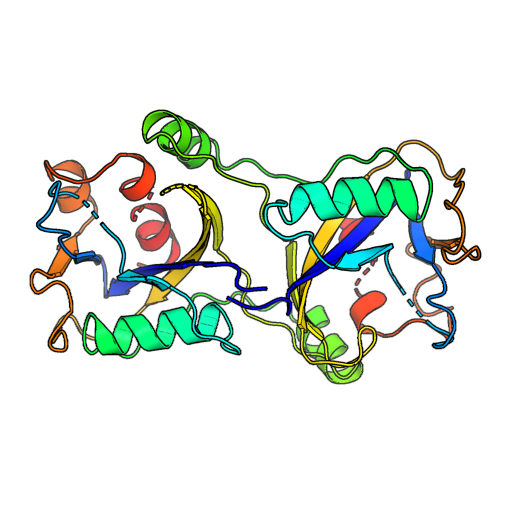353 21.412 1.00 19.58 98 ASP B CA 1
ATOM 1917 C C . ASP B 1 100 ? 33.596 41.372 20.887 1.00 18.53 98 ASP B C 1
ATOM 1918 O O . ASP B 1 100 ? 33.313 40.188 20.749 1.00 18.69 98 ASP B O 1
ATOM 1923 N N . PHE B 1 101 ? 34.788 41.875 20.583 1.00 17.50 99 PHE B N 1
ATOM 1924 C CA . PHE B 1 101 ? 35.867 41.030 20.089 1.00 17.80 99 PHE B CA 1
ATOM 1925 C C . PHE B 1 101 ? 36.766 40.701 21.273 1.00 16.12 99 PHE B C 1
ATOM 1926 O O . PHE B 1 101 ? 37.336 41.602 21.892 1.00 14.34 99 PHE B O 1
ATOM 1934 N N . VAL B 1 102 ? 36.894 39.412 21.580 1.00 17.46 100 VAL B N 1
ATOM 1935 C CA . VAL B 1 102 ? 37.698 38.970 22.710 1.00 17.31 100 VAL B CA 1
ATOM 1936 C C . VAL B 1 102 ? 39.101 38.506 22.337 1.00 16.29 100 VAL B C 1
ATOM 1937 O O . VAL B 1 102 ? 39.286 37.706 21.423 1.00 16.09 100 VAL B O 1
ATOM 1941 N N . TYR B 1 103 ? 40.085 39.006 23.072 1.00 16.73 101 TYR B N 1
ATOM 1942 C CA . TYR B 1 103 ? 41.485 38.650 22.853 1.00 14.49 101 TYR B CA 1
ATOM 1943 C C . TYR B 1 103 ? 42.094 38.253 24.188 1.00 14.48 101 TYR B C 1
ATOM 1944 O O . TYR B 1 103 ? 41.634 38.696 25.242 1.00 15.02 101 TYR B O 1
ATOM 1953 N N . TYR B 1 104 ? 43.118 37.407 24.149 1.00 14.28 102 TYR B N 1
ATOM 1954 C CA . TYR B 1 104 ? 43.812 36.999 25.366 1.00 13.26 102 TYR B CA 1
ATOM 1955 C C . TYR B 1 104 ? 45.242 37.529 25.206 1.00 14.93 102 TYR B C 1
ATOM 1956 O O . TYR B 1 104 ? 45.745 37.648 24.089 1.00 14.84 102 TYR B O 1
ATOM 1965 N N . ALA B 1 105 ? 45.896 37.858 26.311 1.00 16.51 103 ALA B N 1
ATOM 1966 C CA . ALA B 1 105 ? 47.241 38.404 26.228 1.00 16.80 103 ALA B CA 1
ATOM 1967 C C . ALA B 1 105 ? 48.066 38.134 27.470 1.00 17.56 103 ALA B C 1
ATOM 1968 O O . ALA B 1 105 ? 47.561 37.634 28.473 1.00 15.96 103 ALA B O 1
ATOM 1970 N N . THR B 1 106 ? 49.345 38.481 27.388 1.00 16.24 104 THR B N 1
ATOM 1971 C CA . THR B 1 106 ? 50.264 38.297 28.498 1.00 18.77 104 THR B CA 1
ATOM 1972 C C . THR B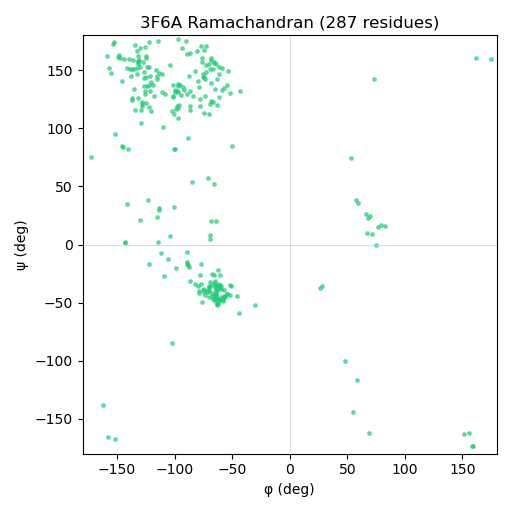 1 106 ? 50.925 39.626 28.848 1.00 17.85 104 THR B C 1
ATOM 1973 O O . THR B 1 106 ? 50.901 40.567 28.062 1.00 16.45 104 THR B O 1
ATOM 1977 N N . THR B 1 107 ? 51.492 39.697 30.045 1.00 18.91 105 THR B N 1
ATOM 1978 C CA . THR B 1 107 ? 52.193 40.885 30.503 1.00 20.20 105 THR B CA 1
ATOM 1979 C C . THR B 1 107 ? 53.291 40.350 31.412 1.00 20.68 105 THR B C 1
ATOM 1980 O O . THR B 1 107 ? 53.226 39.200 31.839 1.00 19.27 105 THR B O 1
ATOM 1984 N N . THR B 1 108 ? 54.298 41.161 31.713 1.00 22.52 106 THR B N 1
ATOM 1985 C CA . THR B 1 108 ? 55.397 40.677 32.541 1.00 24.05 106 THR B CA 1
ATOM 1986 C C . THR B 1 108 ? 55.360 41.041 34.022 1.00 24.78 106 THR B C 1
ATOM 1987 O O . THR B 1 108 ? 56.003 40.379 34.835 1.00 25.37 106 THR B O 1
ATOM 1991 N N . SER B 1 109 ? 54.604 42.071 34.384 1.00 24.09 107 SER B N 1
ATOM 1992 C CA . SER B 1 109 ? 54.529 42.480 35.785 1.00 25.13 107 SER B CA 1
ATOM 1993 C C . SER B 1 109 ? 53.107 42.574 36.336 1.00 23.52 107 SER B C 1
ATOM 1994 O O . SER B 1 109 ? 52.162 42.897 35.607 1.00 21.78 107 SER B O 1
ATOM 1997 N N . PHE B 1 110 ? 52.977 42.301 37.633 1.00 22.06 108 PHE B N 1
ATOM 1998 C CA . PHE B 1 110 ? 51.695 42.341 38.330 1.00 23.33 108 PHE B CA 1
ATOM 1999 C C . PHE B 1 110 ? 51.225 43.749 38.684 1.00 23.93 108 PHE B C 1
ATOM 2000 O O . PHE B 1 110 ? 50.022 43.990 38.823 1.00 22.68 108 PHE B O 1
ATOM 2008 N N . GLU B 1 111 ? 52.166 44.675 38.838 1.00 25.15 109 GLU B N 1
ATOM 2009 C CA . GLU B 1 111 ? 51.818 46.040 39.219 1.00 26.47 109 GLU B CA 1
ATOM 2010 C C . GLU B 1 111 ? 50.927 46.731 38.196 1.00 24.82 109 GLU B C 1
ATOM 2011 O O . GLU B 1 111 ? 51.239 46.775 37.009 1.00 24.33 109 GLU B O 1
ATOM 2017 N N . THR B 1 112 ? 49.809 47.263 38.671 1.00 22.49 110 THR B N 1
ATOM 2018 C CA . THR B 1 112 ? 48.856 47.952 37.810 1.00 22.98 110 THR B CA 1
ATOM 2019 C C . THR B 1 112 ? 48.641 49.391 38.283 1.00 21.64 110 THR B C 1
ATOM 2020 O O . THR B 1 112 ? 48.796 49.695 39.464 1.00 21.50 110 THR B O 1
ATOM 2024 N N . SER B 1 113 ? 48.287 50.272 37.353 1.00 21.67 111 SER B N 1
ATOM 2025 C CA . SER B 1 113 ? 48.051 51.679 37.667 1.00 20.79 111 SER B CA 1
ATOM 2026 C C . SER B 1 113 ? 47.042 52.251 36.672 1.00 19.64 111 SER B C 1
ATOM 2027 O O . SER B 1 113 ? 47.413 52.675 35.577 1.00 18.45 111 SER B O 1
ATOM 2030 N N . PRO B 1 114 ? 45.750 52.272 37.039 1.00 18.98 112 PRO B N 1
ATOM 2031 C CA . PRO B 1 114 ? 44.715 52.802 36.141 1.00 19.60 112 PRO B CA 1
ATOM 2032 C C . PRO B 1 114 ? 44.708 54.324 36.056 1.00 19.80 112 PRO B C 1
ATOM 2033 O O . PRO B 1 114 ? 45.032 55.012 37.029 1.00 19.45 112 PRO B O 1
ATOM 2037 N N . GLU B 1 115 ? 44.354 54.845 34.884 1.00 18.89 113 GLU B N 1
ATOM 2038 C CA . GLU B 1 115 ? 44.275 56.284 34.693 1.00 17.64 113 GLU B CA 1
ATOM 2039 C C . GLU B 1 115 ? 42.977 56.727 35.348 1.00 18.51 113 GLU B C 1
ATOM 2040 O O . GLU B 1 115 ? 42.168 55.891 35.755 1.00 18.11 113 GLU B O 1
ATOM 2046 N N . ILE B 1 116 ? 42.788 58.038 35.450 1.00 18.95 114 ILE B N 1
ATOM 2047 C CA . ILE B 1 116 ? 41.571 58.602 36.018 1.00 17.73 114 ILE B CA 1
ATOM 2048 C C . ILE B 1 116 ? 40.455 58.293 35.021 1.00 16.54 114 ILE B C 1
ATOM 2049 O O . ILE B 1 116 ? 40.712 58.169 33.825 1.00 14.79 114 ILE B O 1
ATOM 2054 N N . GLY B 1 117 ? 39.226 58.157 35.510 1.00 18.22 115 GLY B N 1
ATOM 2055 C CA . GLY B 1 117 ? 38.111 57.869 34.622 1.00 17.99 115 GLY B CA 1
ATOM 2056 C C . GLY B 1 117 ? 38.054 56.408 34.227 1.00 20.69 115 GLY B C 1
ATOM 2057 O O . GLY B 1 117 ? 37.383 56.037 33.269 1.00 23.57 115 GLY B O 1
ATOM 2058 N N . GLU B 1 118 ? 38.758 55.571 34.979 1.00 20.64 116 GLU B N 1
ATOM 2059 C CA . GLU B 1 118 ? 38.806 54.146 34.711 1.00 22.78 116 GLU B CA 1
ATOM 2060 C C . GLU B 1 118 ? 38.545 53.401 36.020 1.00 23.81 116 GLU B C 1
ATOM 2061 O O . GLU B 1 118 ? 38.791 53.942 37.098 1.00 22.25 116 GLU B O 1
ATOM 2067 N N . SER B 1 119 ? 38.048 52.168 35.932 1.00 25.57 117 SER B N 1
ATOM 2068 C CA . SER B 1 119 ? 37.782 51.369 37.131 1.00 25.65 117 SER B CA 1
ATOM 2069 C C . SER B 1 119 ? 39.035 51.355 37.995 1.00 25.82 117 SER B C 1
ATOM 2070 O O . SER B 1 119 ? 40.126 51.063 37.511 1.00 24.82 117 SER B O 1
ATOM 2073 N N . LYS B 1 120 ? 38.881 51.657 39.277 1.00 25.70 118 LYS B N 1
ATOM 2074 C CA . LYS B 1 120 ? 40.034 51.695 40.166 1.00 26.23 118 LYS B CA 1
ATOM 2075 C C . LYS B 1 120 ? 40.420 50.374 40.810 1.00 25.24 118 LYS B C 1
ATOM 2076 O O . LYS B 1 120 ? 41.554 50.217 41.271 1.00 24.07 118 LYS B O 1
ATOM 2082 N N . ILE B 1 121 ? 39.489 49.426 40.844 1.00 23.12 119 ILE B N 1
ATOM 2083 C CA . ILE B 1 121 ? 39.755 48.140 41.474 1.00 22.63 119 ILE B CA 1
ATOM 2084 C C . ILE B 1 121 ? 40.178 47.055 40.490 1.00 21.62 119 ILE B C 1
ATOM 2085 O O . ILE B 1 121 ? 39.371 46.568 39.700 1.00 21.06 119 ILE B O 1
ATOM 2090 N N . LEU B 1 122 ? 41.450 46.682 40.551 1.00 20.60 120 LEU B N 1
ATOM 2091 C CA . LEU B 1 122 ? 42.006 45.648 39.690 1.00 21.67 120 LEU B CA 1
ATOM 2092 C C . LEU B 1 122 ? 42.441 44.473 40.562 1.00 21.64 120 LEU B C 1
ATOM 2093 O O . LEU B 1 122 ? 42.936 44.672 41.668 1.00 22.30 120 LEU B O 1
ATOM 2098 N N . LYS B 1 123 ? 42.253 43.252 40.075 1.00 22.03 121 LYS B N 1
ATOM 2099 C CA . LYS B 1 123 ? 42.623 42.069 40.846 1.00 21.81 121 LYS B CA 1
ATOM 2100 C C . LYS B 1 123 ? 43.136 40.934 39.967 1.00 19.85 121 LYS B C 1
ATOM 2101 O O . LYS B 1 123 ? 42.615 40.703 38.879 1.00 19.76 121 LYS B O 1
ATOM 2107 N N . TRP B 1 124 ? 44.166 40.238 40.446 1.00 18.39 122 TRP B N 1
ATOM 2108 C CA . TRP B 1 124 ? 44.743 39.098 39.729 1.00 18.21 122 TRP B CA 1
ATOM 2109 C C . TRP B 1 124 ? 44.145 37.822 40.303 1.00 18.21 122 TRP B C 1
ATOM 2110 O O . TRP B 1 124 ? 44.005 37.694 41.515 1.00 16.74 122 TRP B O 1
ATOM 2121 N N . TYR B 1 125 ? 43.808 36.877 39.431 1.00 17.16 123 TYR B N 1
ATOM 2122 C CA . TYR B 1 125 ? 43.191 35.628 39.861 1.00 17.41 123 TYR B CA 1
ATOM 2123 C C . TYR B 1 125 ? 43.892 34.370 39.391 1.00 16.59 123 TYR B C 1
ATOM 2124 O O . TYR B 1 125 ? 44.221 34.236 38.213 1.00 17.32 123 TYR B O 1
ATOM 2133 N N . SER B 1 126 ? 44.105 33.444 40.318 1.00 16.64 124 SER B N 1
ATOM 2134 C CA . SER B 1 126 ? 44.683 32.147 39.988 1.00 17.26 124 SER B CA 1
ATOM 2135 C C . SER B 1 126 ? 43.415 31.338 39.696 1.00 19.12 124 SER B C 1
ATOM 2136 O O . SER B 1 126 ? 42.308 31.857 39.879 1.00 17.51 124 SER B O 1
ATOM 2139 N N . LYS B 1 127 ? 43.550 30.092 39.251 1.00 18.18 125 LYS B N 1
ATOM 2140 C CA . LYS B 1 127 ? 42.368 29.285 38.977 1.00 20.49 125 LYS B CA 1
ATOM 2141 C C . LYS B 1 127 ? 41.546 29.060 40.246 1.00 19.96 125 LYS B C 1
ATOM 2142 O O . LYS B 1 127 ? 40.318 29.002 40.192 1.00 20.74 125 LYS B O 1
ATOM 2148 N N . GLU B 1 128 ? 42.222 28.947 41.388 1.00 21.84 126 GLU B N 1
ATOM 2149 C CA . GLU B 1 128 ? 41.535 28.775 42.671 1.00 20.24 126 GLU B CA 1
ATOM 2150 C C . GLU B 1 128 ? 40.746 30.048 42.988 1.00 19.84 126 GLU B C 1
ATOM 2151 O O . GLU B 1 128 ? 39.578 29.991 43.387 1.00 17.17 126 GLU B O 1
ATOM 2157 N N . ASP B 1 129 ? 41.400 31.198 42.823 1.00 18.87 127 ASP B N 1
ATOM 2158 C CA . ASP B 1 129 ? 40.765 32.490 43.082 1.00 16.85 127 ASP B CA 1
ATOM 2159 C C . ASP B 1 129 ? 39.500 32.675 42.250 1.00 17.80 127 ASP B C 1
ATOM 2160 O O . ASP B 1 129 ? 38.505 33.232 42.733 1.00 19.22 127 ASP B O 1
ATOM 2165 N N . LEU B 1 130 ? 39.547 32.224 40.997 1.00 16.27 128 LEU B N 1
ATOM 2166 C CA . LEU B 1 130 ? 38.399 32.323 40.092 1.00 16.52 128 LEU B CA 1
ATOM 2167 C C . LEU B 1 130 ? 37.238 31.473 40.620 1.00 17.67 128 LEU B C 1
ATOM 2168 O O . LEU B 1 130 ? 36.086 31.917 40.633 1.00 14.29 128 LEU B O 1
ATOM 2173 N N . LYS B 1 131 ? 37.551 30.252 41.050 1.00 17.58 129 LYS B N 1
ATOM 2174 C CA . LYS B 1 131 ? 36.549 29.342 41.592 1.00 19.31 129 LYS B CA 1
ATOM 2175 C C . LYS B 1 131 ? 35.921 29.861 42.899 1.00 19.32 129 LYS B C 1
ATOM 2176 O O . LYS B 1 131 ? 34.747 29.598 43.187 1.00 20.34 129 LYS B O 1
ATOM 2182 N N . ASN B 1 132 ? 36.698 30.603 43.680 1.00 18.07 130 ASN B N 1
ATOM 2183 C CA . ASN B 1 132 ? 36.222 31.129 44.953 1.00 18.11 130 ASN B CA 1
ATOM 2184 C C . ASN B 1 132 ? 35.537 32.497 44.925 1.00 18.33 130 ASN B C 1
ATOM 2185 O O . ASN B 1 132 ? 34.864 32.863 45.887 1.00 18.70 130 ASN B O 1
ATOM 2190 N N . ALA B 1 133 ? 35.711 33.253 43.844 1.00 17.61 131 ALA B N 1
ATOM 2191 C CA . ALA B 1 133 ? 35.108 34.582 43.733 1.00 18.17 131 ALA B CA 1
ATOM 2192 C C . ALA B 1 133 ? 33.582 34.537 43.785 1.00 18.43 131 ALA B C 1
ATOM 2193 O O . ALA B 1 133 ? 32.963 33.544 43.398 1.00 20.54 131 ALA B O 1
ATOM 2195 N N . HIS B 1 134 ? 32.979 35.631 44.240 1.00 20.29 132 HIS B N 1
ATOM 2196 C CA . HIS B 1 134 ? 31.522 35.716 44.339 1.00 21.47 132 HIS B CA 1
ATOM 2197 C C . HIS B 1 134 ? 30.915 36.704 43.352 1.00 21.82 132 HIS B C 1
ATOM 2198 O O . HIS B 1 134 ? 29.691 36.787 43.227 1.00 21.86 132 HIS B O 1
ATOM 2205 N N . ASN B 1 135 ? 31.763 37.447 42.649 1.00 19.94 133 ASN B N 1
ATOM 2206 C CA . ASN B 1 135 ? 31.270 38.449 41.713 1.00 19.65 133 ASN B CA 1
ATOM 2207 C C . ASN B 1 135 ? 31.752 38.308 40.272 1.00 19.38 133 ASN B C 1
ATOM 2208 O O . ASN B 1 135 ? 32.008 39.302 39.596 1.00 17.68 133 ASN B O 1
ATOM 2213 N N . ILE B 1 136 ? 31.863 37.075 39.791 1.00 18.92 134 ILE B N 1
ATOM 2214 C CA . ILE B 1 136 ? 32.299 36.848 38.420 1.00 18.07 134 ILE B CA 1
ATOM 2215 C C . ILE B 1 136 ? 31.266 36.002 37.677 1.00 19.53 134 ILE B C 1
ATOM 2216 O O . ILE B 1 136 ? 30.963 34.887 38.098 1.00 17.70 134 ILE B O 1
ATOM 2221 N N . GLN B 1 137 ? 30.735 36.534 36.578 1.00 20.21 135 GLN B N 1
ATOM 2222 C CA . GLN B 1 137 ? 29.743 35.820 35.782 1.00 22.06 135 GLN B CA 1
ATOM 2223 C C . GLN B 1 137 ? 30.361 34.589 35.128 1.00 22.21 135 GLN B C 1
ATOM 2224 O O . GLN B 1 137 ? 31.550 34.563 34.816 1.00 19.97 135 GLN B O 1
ATOM 2230 N N . GLU B 1 138 ? 29.538 33.574 34.904 1.00 21.64 136 GLU B N 1
ATOM 2231 C CA . GLU B 1 138 ? 30.016 32.327 34.340 1.00 23.06 136 GLU B CA 1
ATOM 2232 C C . GLU B 1 138 ? 30.780 32.407 33.018 1.00 21.66 136 GLU B C 1
ATOM 2233 O O . GLU B 1 138 ? 31.808 31.738 32.851 1.00 20.51 136 GLU B O 1
ATOM 2239 N N . ASN B 1 139 ? 30.301 33.217 32.082 1.00 19.25 137 ASN B N 1
ATOM 2240 C CA . ASN B 1 139 ? 30.988 33.319 30.802 1.00 20.19 137 ASN B CA 1
ATOM 2241 C C . ASN B 1 139 ? 32.366 33.944 30.986 1.00 18.57 137 ASN B C 1
ATOM 2242 O O . ASN B 1 139 ? 33.309 33.587 30.275 1.00 17.53 137 ASN B O 1
ATOM 2247 N N . ILE B 1 140 ? 32.479 34.864 31.944 1.00 17.55 138 ILE B N 1
ATOM 2248 C CA . ILE B 1 140 ? 33.752 35.528 32.238 1.00 18.43 138 ILE B CA 1
ATOM 2249 C C . ILE B 1 140 ? 34.701 34.519 32.884 1.00 18.45 138 ILE B C 1
ATOM 2250 O O . ILE B 1 140 ? 35.915 34.542 32.653 1.00 17.06 138 ILE B O 1
ATOM 2255 N N . LEU B 1 141 ? 34.139 33.646 33.713 1.00 18.02 139 LEU B N 1
ATOM 2256 C CA . LEU B 1 141 ? 34.925 32.609 34.373 1.00 18.52 139 LEU B CA 1
ATOM 2257 C C . LEU B 1 141 ? 35.500 31.659 33.323 1.00 17.91 139 LEU B C 1
ATOM 2258 O O . LEU B 1 141 ? 36.664 31.272 33.392 1.00 18.23 139 LEU B O 1
ATOM 2263 N N . VAL B 1 142 ? 34.683 31.287 32.346 1.00 17.17 140 VAL B N 1
ATOM 2264 C CA . VAL B 1 142 ? 35.142 30.378 31.300 1.00 16.46 140 VAL B CA 1
ATOM 2265 C C . VAL B 1 142 ? 36.264 30.973 30.451 1.00 18.20 140 VAL B C 1
ATOM 2266 O O . VAL B 1 142 ? 37.243 30.284 30.152 1.00 17.64 140 VAL B O 1
ATOM 2278 N N . ALA B 1 144 ? 38.269 33.526 31.312 1.00 15.95 142 ALA B N 1
ATOM 2279 C CA . ALA B 1 144 ? 39.433 33.794 32.151 1.00 16.78 142 ALA B CA 1
ATOM 2280 C C . ALA B 1 144 ? 40.221 32.489 32.303 1.00 16.50 142 ALA B C 1
ATOM 2281 O O . ALA B 1 144 ? 41.451 32.489 32.317 1.00 17.79 142 ALA B O 1
ATOM 2283 N N . THR B 1 145 ? 39.504 31.376 32.412 1.00 16.05 143 THR B N 1
ATOM 2284 C CA . THR B 1 145 ? 40.149 30.079 32.559 1.00 19.68 143 THR B CA 1
ATOM 2285 C C . THR B 1 145 ? 40.843 29.669 31.262 1.00 17.85 143 THR B C 1
ATOM 2286 O O . THR B 1 145 ? 41.924 29.081 31.288 1.00 16.12 143 THR B O 1
ATOM 2290 N N . GLU B 1 146 ? 40.227 29.983 30.125 1.00 18.14 144 GLU B N 1
ATOM 2291 C CA . GLU B 1 146 ? 40.829 29.644 28.843 1.00 17.09 144 GLU B CA 1
ATOM 2292 C C . GLU B 1 146 ? 42.129 30.422 28.673 1.00 16.08 144 GLU B C 1
ATOM 2293 O O . GLU B 1 146 ? 43.130 29.873 28.215 1.00 14.65 144 GLU B O 1
ATOM 2299 N N . ALA B 1 147 ? 42.103 31.701 29.036 1.00 15.17 145 ALA B N 1
ATOM 2300 C CA . ALA B 1 147 ? 43.287 32.552 28.924 1.00 16.38 145 ALA B CA 1
ATOM 2301 C C . ALA B 1 147 ? 44.422 31.938 29.741 1.00 17.01 145 ALA B C 1
ATOM 2302 O O . ALA B 1 147 ? 45.560 31.828 29.275 1.00 15.13 145 ALA B O 1
ATOM 2304 N N . LEU B 1 148 ? 44.091 31.538 30.962 1.00 17.31 146 LEU B N 1
ATOM 2305 C CA . LEU B 1 148 ? 45.044 30.918 31.872 1.00 18.73 146 LEU B CA 1
ATOM 2306 C C . LEU B 1 148 ? 45.573 29.598 31.298 1.00 18.61 146 LEU B C 1
ATOM 2307 O O . LEU B 1 148 ? 46.789 29.371 31.245 1.00 17.13 146 LEU B O 1
ATOM 2312 N N . ASP B 1 149 ? 44.668 28.727 30.862 1.00 17.14 147 ASP B N 1
ATOM 2313 C CA . ASP B 1 149 ? 45.087 27.441 30.311 1.00 19.01 147 ASP B CA 1
ATOM 2314 C C . ASP B 1 149 ? 45.972 27.591 29.077 1.00 19.95 147 ASP B C 1
ATOM 2315 O O . ASP B 1 149 ? 46.920 26.830 28.884 1.00 20.22 147 ASP B O 1
ATOM 2320 N N . LEU B 1 150 ? 45.658 28.580 28.250 1.00 17.19 148 LEU B N 1
ATOM 2321 C CA . LEU B 1 150 ? 46.407 28.836 27.029 1.00 19.98 148 LEU B CA 1
ATOM 2322 C C . LEU B 1 150 ? 47.735 29.577 27.249 1.00 20.11 148 LEU B C 1
ATOM 2323 O O . LEU B 1 150 ? 48.755 29.232 26.653 1.00 20.55 148 LEU B O 1
ATOM 2328 N N . LEU B 1 151 ? 47.718 30.573 28.129 1.00 20.88 149 LEU B N 1
ATOM 2329 C CA . LEU B 1 151 ? 48.880 31.427 28.373 1.00 22.66 149 LEU B CA 1
ATOM 2330 C C . LEU B 1 151 ? 49.715 31.288 29.647 1.00 23.53 149 LEU B C 1
ATOM 2331 O O . LEU B 1 151 ? 50.803 31.859 29.720 1.00 23.24 149 LEU B O 1
ATOM 2336 N N . GLU B 1 152 ? 49.244 30.561 30.652 1.00 24.59 150 GLU B N 1
ATOM 2337 C CA . GLU B 1 152 ? 50.025 30.490 31.884 1.00 29.10 150 GLU B CA 1
ATOM 2338 C C . GLU B 1 152 ? 51.341 29.733 31.740 1.00 29.95 150 GLU B C 1
ATOM 2339 O O . GLU B 1 152 ? 51.466 28.904 30.810 1.00 29.95 150 GLU B O 1
#

Foldseek 3Di:
DDQQEKEFEWEDEDFWTKDFQQPVQRAGGFMTTADVVGDNVVRVQVSCCQQWVFGKAWDADDPVVCQVVQVVVVHGDDGAAPDWDWDCVDPNHTHIYGYIYIYTHDPHTDHHPPHGPGMDIGGLVCQVVDDRYDPVRSCSNVSSVVVD/DDAFEKEFEWEDEDQWTKDFFPVVVTAGGFMGTADVPGDNVRRVQVRCCAQWVFGKAWDADDPVVCQVVCVVVVHHDDRQFPDWDCDPNHIYGYTYIYGHDPHTDHDPPYGPGMDIGHLVRLVPDDRYDPVRSCSVVSSVVPD